Protein AF-A0AAT9IUJ0-F1 (afdb_monomer_lite)

pLDDT: mean 78.51, std 23.06, range [27.8, 97.38]

Foldseek 3Di:
DDDDDDDDDPDDDDDDDDDPPPDDDPDPDVVNVVVLLVVLVVLLVVLLCQQPDPPPPDDLVSVLVSLLVLQLCVQLVSCPPDDPVSVVSSCCSCCPGPLNVLLVVLVVVLVVQLVVCVVVVHDSLLSNLVSLVPDDPSSLSSNCRVPQQRQHNVRHGPDPDSVVVSVCSVDPDPPVPPPPVPVSDDPDD

Sequence (189 aa):
MKITAIPSVNALLPAQPIEPVANAPDKIVPEAWESMHARNRARFRRLTNVLSDDQGTYTFEERLAAMQALNGMAASGELRGIDARSARLYRELTANSELAQREAAISQDEVKAVVRAIEDHSSPHDAQAAFFDTLSEEDKAVHFSLNANAIDPHGHQPYVTLEQYRQKLKTPDAAEDTLAPGSLISSTI

Structure (mmCIF, N/CA/C/O backbone):
data_AF-A0AAT9IUJ0-F1
#
_entry.id   AF-A0AAT9IUJ0-F1
#
loop_
_atom_site.group_PDB
_atom_site.id
_atom_site.type_symbol
_atom_site.label_atom_id
_atom_site.label_alt_id
_atom_site.label_comp_id
_atom_site.label_asym_id
_atom_site.label_entity_id
_atom_site.label_seq_id
_atom_site.pdbx_PDB_ins_code
_atom_site.Cartn_x
_atom_site.Cartn_y
_atom_site.Cartn_z
_atom_site.occupancy
_atom_site.B_iso_or_equiv
_atom_site.auth_seq_id
_atom_site.auth_comp_id
_atom_site.auth_asym_id
_atom_site.auth_atom_id
_atom_site.pdbx_PDB_model_num
ATOM 1 N N . MET A 1 1 ? -58.906 -56.274 -25.833 1.00 43.03 1 MET A N 1
ATOM 2 C CA . MET A 1 1 ? -58.198 -55.104 -25.267 1.00 43.03 1 MET A CA 1
ATOM 3 C C . MET A 1 1 ? -56.934 -54.852 -26.071 1.00 43.03 1 MET A C 1
ATOM 5 O O . MET A 1 1 ? -56.077 -55.724 -26.083 1.00 43.03 1 MET A O 1
ATOM 9 N N . LYS A 1 2 ? -56.812 -53.696 -26.728 1.00 33.84 2 LYS A N 1
ATOM 10 C CA . LYS A 1 2 ? -55.517 -53.042 -26.970 1.00 33.84 2 LYS A CA 1
ATOM 11 C C . LYS A 1 2 ? -55.785 -51.594 -27.369 1.00 33.84 2 LYS A C 1
ATOM 13 O O . LYS A 1 2 ? -56.437 -51.329 -28.369 1.00 33.84 2 LYS A O 1
ATOM 18 N N . ILE A 1 3 ? -55.376 -50.706 -26.476 1.00 35.06 3 ILE A N 1
ATOM 19 C CA . ILE A 1 3 ? -55.545 -49.259 -26.533 1.00 35.06 3 ILE A CA 1
ATOM 20 C C . ILE A 1 3 ? -54.557 -48.740 -27.577 1.00 35.06 3 ILE A C 1
ATOM 22 O O . ILE A 1 3 ? -53.352 -48.936 -27.428 1.00 35.06 3 ILE A O 1
ATOM 26 N N . THR A 1 4 ? -55.056 -48.130 -28.647 1.00 34.72 4 THR A N 1
ATOM 27 C CA . THR A 1 4 ? -54.226 -47.440 -29.636 1.00 34.72 4 THR A CA 1
ATOM 28 C C . THR A 1 4 ? -53.932 -46.033 -29.123 1.00 34.72 4 THR A C 1
ATOM 30 O O . THR A 1 4 ? -54.845 -45.263 -28.833 1.00 34.72 4 THR A O 1
ATOM 33 N N . ALA A 1 5 ? -52.643 -45.745 -28.946 1.00 36.09 5 ALA A N 1
ATOM 34 C CA . ALA A 1 5 ? -52.124 -44.503 -28.392 1.00 36.09 5 ALA A CA 1
ATOM 35 C C . ALA A 1 5 ? -52.311 -43.309 -29.344 1.00 36.09 5 ALA A C 1
ATOM 37 O O . ALA A 1 5 ? -52.254 -43.446 -30.566 1.00 36.09 5 ALA A O 1
ATOM 38 N N . ILE A 1 6 ? -52.501 -42.135 -28.745 1.00 36.00 6 ILE A N 1
ATOM 39 C CA . ILE A 1 6 ? -52.581 -40.824 -29.396 1.00 36.00 6 ILE A CA 1
ATOM 40 C C . ILE A 1 6 ? -51.176 -40.439 -29.902 1.00 36.00 6 ILE A C 1
ATOM 42 O O . ILE A 1 6 ? -50.237 -40.483 -29.105 1.00 36.00 6 ILE A O 1
ATOM 46 N N . PRO A 1 7 ? -50.987 -40.052 -31.177 1.00 38.84 7 PRO A N 1
ATOM 47 C CA . PRO A 1 7 ? -49.693 -39.578 -31.653 1.00 38.84 7 PRO A CA 1
ATOM 48 C C . PRO A 1 7 ? -49.433 -38.120 -31.241 1.00 38.84 7 PRO A C 1
ATOM 50 O O . PRO A 1 7 ? -50.198 -37.213 -31.568 1.00 38.84 7 PRO A O 1
ATOM 53 N N . SER A 1 8 ? -48.311 -37.912 -30.548 1.00 38.31 8 SER A N 1
ATOM 54 C CA . SER A 1 8 ? -47.704 -36.608 -30.274 1.00 38.31 8 SER A CA 1
ATOM 55 C C . SER A 1 8 ? -47.251 -35.932 -31.571 1.00 38.31 8 SER A C 1
ATOM 57 O O . SER A 1 8 ? -46.501 -36.510 -32.358 1.00 38.31 8 SER A O 1
ATOM 59 N N . VAL A 1 9 ? -47.675 -34.685 -31.775 1.00 35.94 9 VAL A N 1
ATOM 60 C CA . VAL A 1 9 ? -47.270 -33.850 -32.910 1.00 35.94 9 VAL A CA 1
ATOM 61 C C . VAL A 1 9 ? -45.915 -33.218 -32.593 1.00 35.94 9 VAL A C 1
ATOM 63 O O . VAL A 1 9 ? -45.836 -32.188 -31.932 1.00 35.94 9 VAL A O 1
ATOM 66 N N . ASN A 1 10 ? -44.841 -33.856 -33.056 1.00 36.56 10 ASN A N 1
ATOM 67 C CA . ASN A 1 10 ? -43.511 -33.259 -33.128 1.00 36.56 10 ASN A CA 1
ATOM 68 C C . ASN A 1 10 ? -43.360 -32.660 -34.536 1.00 36.56 10 ASN A C 1
ATOM 70 O O . ASN A 1 10 ? -42.951 -33.346 -35.472 1.00 36.56 10 ASN A O 1
ATOM 74 N N . ALA A 1 11 ? -43.785 -31.408 -34.720 1.00 39.50 11 ALA A N 1
ATOM 75 C CA . ALA A 1 11 ? -43.592 -30.690 -35.976 1.00 39.50 11 ALA A CA 1
ATOM 76 C C . ALA A 1 11 ? -42.240 -29.962 -35.934 1.00 39.50 11 ALA A C 1
ATOM 78 O O . ALA A 1 11 ? -42.068 -28.981 -35.214 1.00 39.50 11 ALA A O 1
ATOM 79 N N . LEU A 1 12 ? -41.287 -30.499 -36.700 1.00 34.25 12 LEU A N 1
ATOM 80 C CA . LEU A 1 12 ? -39.982 -29.916 -37.001 1.00 34.25 12 LEU A CA 1
ATOM 81 C C . LEU A 1 12 ? -40.124 -28.469 -37.503 1.00 34.25 12 LEU A C 1
ATOM 83 O O . LEU A 1 12 ? -40.769 -28.228 -38.524 1.00 34.25 12 LEU A O 1
ATOM 87 N N . LEU A 1 13 ? -39.438 -27.531 -36.851 1.00 37.62 13 LEU A N 1
ATOM 88 C CA . LEU A 1 13 ? -39.060 -26.254 -37.460 1.00 37.62 13 LEU A CA 1
ATOM 89 C C . LEU A 1 13 ? -37.747 -26.457 -38.245 1.00 37.62 13 LEU A C 1
ATOM 91 O O . LEU A 1 13 ? -36.850 -27.138 -37.741 1.00 37.62 13 LEU A O 1
ATOM 95 N N . PRO A 1 14 ? -37.606 -25.909 -39.465 1.00 40.09 14 PRO A N 1
ATOM 96 C CA . PRO A 1 14 ? -36.376 -26.032 -40.242 1.00 40.09 14 PRO A CA 1
ATOM 97 C C . PRO A 1 14 ? -35.220 -25.278 -39.566 1.00 40.09 14 PRO A C 1
ATOM 99 O O . PRO A 1 14 ? -35.387 -24.147 -39.107 1.00 40.09 14 PRO A O 1
ATOM 102 N N . ALA A 1 15 ? -34.043 -25.909 -39.522 1.00 42.19 15 ALA A N 1
ATOM 103 C CA . ALA A 1 15 ? -32.811 -25.296 -39.040 1.00 42.19 15 ALA A CA 1
ATOM 104 C C . ALA A 1 15 ? -32.457 -24.077 -39.907 1.00 42.19 15 ALA A C 1
ATOM 106 O O . ALA A 1 15 ? -32.218 -24.207 -41.108 1.00 42.19 15 ALA A O 1
ATOM 107 N N . GLN A 1 16 ? -32.442 -22.894 -39.296 1.00 38.00 16 GLN A N 1
ATOM 108 C CA . GLN A 1 16 ? -31.949 -21.670 -39.925 1.00 38.00 16 GLN A CA 1
ATOM 109 C C . GLN A 1 16 ? -30.423 -21.790 -40.117 1.00 38.00 16 GLN A C 1
ATOM 111 O O . GLN A 1 16 ? -29.737 -22.199 -39.174 1.00 38.00 16 GLN A O 1
ATOM 116 N N . PRO A 1 17 ? -29.863 -21.460 -41.295 1.00 39.78 17 PRO A N 1
ATOM 117 C CA . PRO A 1 17 ? -28.418 -21.384 -41.480 1.00 39.78 17 PRO A CA 1
ATOM 118 C C . PRO A 1 17 ? -27.837 -20.295 -40.571 1.00 39.78 17 PRO A C 1
ATOM 120 O O . PRO A 1 17 ? -28.283 -19.151 -40.605 1.00 39.78 17 PRO A O 1
ATOM 123 N N . ILE A 1 18 ? -26.848 -20.647 -39.751 1.00 51.25 18 ILE A N 1
ATOM 124 C CA . ILE A 1 18 ? -26.104 -19.682 -38.938 1.00 51.25 18 ILE A CA 1
ATOM 125 C C . ILE A 1 18 ? -25.184 -18.921 -39.897 1.00 51.25 18 ILE A C 1
ATOM 127 O O . ILE A 1 18 ? -24.201 -19.480 -40.384 1.00 51.25 18 ILE A O 1
ATOM 131 N N . GLU A 1 19 ? -25.514 -17.671 -40.213 1.00 38.75 19 GLU A N 1
ATOM 132 C CA . GLU A 1 19 ? -24.601 -16.793 -40.945 1.00 38.75 19 GLU A CA 1
ATOM 133 C C . GLU A 1 19 ? -23.326 -16.567 -40.108 1.00 38.75 19 GLU A C 1
ATOM 135 O O . GLU A 1 19 ? -23.417 -16.315 -38.901 1.00 38.75 19 GLU A O 1
ATOM 140 N N . PRO A 1 20 ? -22.119 -16.661 -40.697 1.00 42.69 20 PRO A N 1
ATOM 141 C CA . PRO A 1 20 ? -20.899 -16.3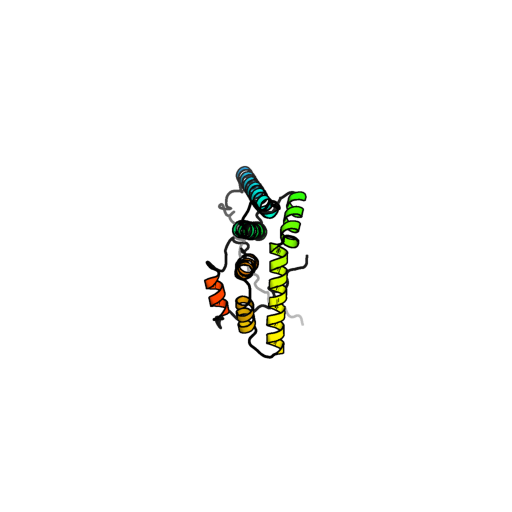20 -39.984 1.00 42.69 20 PRO A CA 1
ATOM 142 C C . PRO A 1 20 ? -20.913 -14.820 -39.667 1.00 42.69 20 PRO A C 1
ATOM 144 O O . PRO A 1 20 ? -20.977 -13.984 -40.566 1.00 42.69 20 PRO A O 1
ATOM 147 N N . VAL A 1 21 ? -20.846 -14.476 -38.380 1.00 43.75 21 VAL A N 1
ATOM 148 C CA . VAL A 1 21 ? -20.755 -13.088 -37.907 1.00 43.75 21 VAL A CA 1
ATOM 149 C C . VAL A 1 21 ? -19.456 -12.475 -38.443 1.00 43.75 21 VAL A C 1
ATOM 151 O O . VAL A 1 21 ? -18.373 -12.728 -37.922 1.00 43.75 21 VAL A O 1
ATOM 154 N N . ALA A 1 22 ? -19.559 -11.672 -39.502 1.00 43.25 22 ALA A N 1
ATOM 155 C CA . ALA A 1 22 ? -18.437 -11.089 -40.243 1.00 43.25 22 ALA A CA 1
ATOM 156 C C . ALA A 1 22 ? -17.719 -9.922 -39.528 1.00 43.25 22 ALA A C 1
ATOM 158 O O . ALA A 1 22 ? -17.037 -9.142 -40.177 1.00 43.25 22 ALA A O 1
ATOM 159 N N . ASN A 1 23 ? -17.851 -9.792 -38.205 1.00 45.28 23 ASN A N 1
ATOM 160 C CA . ASN A 1 23 ? -17.200 -8.746 -37.408 1.00 45.28 23 ASN A CA 1
ATOM 161 C C . ASN A 1 23 ? -16.717 -9.309 -36.061 1.00 45.28 23 ASN A C 1
ATOM 163 O O . ASN A 1 23 ? -17.081 -8.817 -34.994 1.00 45.28 23 ASN A O 1
ATOM 167 N N . ALA A 1 24 ? -15.899 -10.363 -36.095 1.00 46.34 24 ALA A N 1
ATOM 168 C CA . ALA A 1 24 ? -14.979 -10.590 -34.985 1.00 46.34 24 ALA A CA 1
ATOM 169 C C . ALA A 1 24 ? -13.914 -9.479 -35.059 1.00 46.34 24 ALA A C 1
ATOM 171 O O . ALA A 1 24 ? -13.355 -9.295 -36.142 1.00 46.34 24 ALA A O 1
ATOM 172 N N . PRO A 1 25 ? -13.652 -8.715 -33.981 1.00 45.88 25 PRO A N 1
ATOM 173 C CA . PRO A 1 25 ? -12.616 -7.691 -34.005 1.00 45.88 25 PRO A CA 1
ATOM 174 C C . PRO A 1 25 ? -11.301 -8.330 -34.447 1.00 45.88 25 PRO A C 1
ATOM 176 O O . PRO A 1 25 ? -10.964 -9.429 -33.994 1.00 45.88 25 PRO A O 1
ATOM 179 N N . ASP A 1 26 ? -10.622 -7.654 -35.376 1.00 47.09 26 ASP A N 1
ATOM 180 C CA . ASP A 1 26 ? -9.369 -8.088 -35.980 1.00 47.09 26 ASP A CA 1
ATOM 181 C C . ASP A 1 26 ? -8.460 -8.751 -34.946 1.00 47.09 26 ASP A C 1
ATOM 183 O O . ASP A 1 26 ? -8.234 -8.219 -33.853 1.00 47.09 26 ASP A O 1
ATOM 187 N N . LYS A 1 27 ? -7.946 -9.936 -35.303 1.00 53.97 27 LYS A N 1
ATOM 188 C CA . LYS A 1 27 ? -6.874 -10.620 -34.575 1.00 53.97 27 LYS A CA 1
ATOM 189 C C . LYS A 1 27 ? -5.883 -9.572 -34.083 1.00 53.97 27 LYS A C 1
ATOM 191 O O . LYS A 1 27 ? -5.314 -8.851 -34.899 1.00 53.97 27 LYS A O 1
ATOM 196 N N . ILE A 1 28 ? -5.654 -9.529 -32.771 1.00 54.09 28 ILE A N 1
ATOM 197 C CA . ILE A 1 28 ? -4.576 -8.732 -32.189 1.00 54.09 28 ILE A CA 1
ATOM 198 C C . ILE A 1 28 ? -3.308 -9.053 -32.984 1.00 54.09 28 ILE A C 1
ATOM 200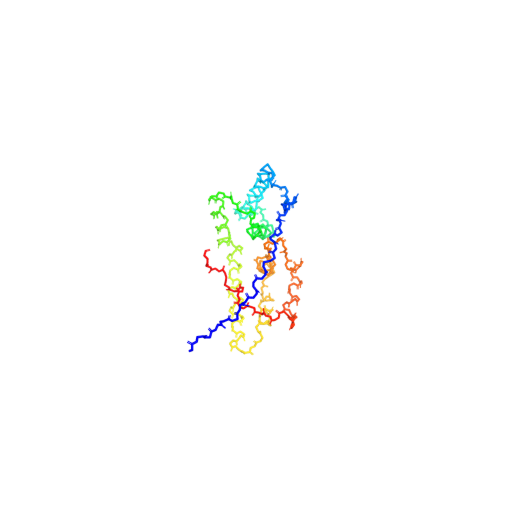 O O . ILE A 1 28 ? -2.835 -10.192 -32.979 1.00 54.09 28 ILE A O 1
ATOM 204 N N . VAL A 1 29 ? -2.813 -8.065 -33.728 1.00 54.94 29 VAL A N 1
ATOM 205 C CA . VAL A 1 29 ? -1.641 -8.225 -34.587 1.00 54.94 29 VAL A CA 1
ATOM 206 C C . VAL A 1 29 ? -0.462 -8.576 -33.670 1.00 54.94 29 VAL A C 1
ATOM 208 O O . VAL A 1 29 ? -0.231 -7.837 -32.708 1.00 54.94 29 VAL A O 1
ATOM 211 N N . PRO A 1 30 ? 0.279 -9.678 -33.910 1.00 62.88 30 PRO A N 1
ATOM 212 C CA . PRO A 1 30 ? 1.384 -10.110 -33.047 1.00 62.88 30 PRO A CA 1
ATOM 213 C C . PRO A 1 30 ? 2.381 -8.989 -32.710 1.00 62.88 30 PRO A C 1
ATOM 215 O O . PRO A 1 30 ? 2.848 -8.890 -31.581 1.00 62.88 30 PRO A O 1
ATOM 218 N N . GLU A 1 31 ? 2.612 -8.072 -33.648 1.00 61.91 31 GLU A N 1
ATOM 219 C CA . GLU A 1 31 ? 3.480 -6.899 -33.488 1.00 61.91 31 GLU A CA 1
ATOM 220 C C . GLU A 1 31 ? 2.962 -5.901 -32.430 1.00 61.91 31 GLU A C 1
ATOM 222 O O . GLU A 1 31 ? 3.729 -5.377 -31.617 1.00 61.91 31 GLU A O 1
ATOM 227 N N . ALA A 1 32 ? 1.646 -5.664 -32.377 1.00 64.31 32 ALA A N 1
ATOM 228 C CA . ALA A 1 32 ? 1.028 -4.808 -31.361 1.00 64.31 32 ALA A CA 1
ATOM 229 C C . ALA A 1 32 ? 1.098 -5.453 -29.965 1.00 64.31 32 ALA A C 1
ATOM 231 O O . ALA A 1 32 ? 1.325 -4.768 -28.961 1.00 64.31 32 ALA A O 1
ATOM 232 N N . TRP A 1 33 ? 0.959 -6.780 -29.910 1.00 61.72 33 TRP A N 1
ATOM 233 C CA . TRP A 1 33 ? 1.064 -7.574 -28.687 1.00 61.72 33 TRP A CA 1
ATOM 234 C C . TRP A 1 33 ? 2.494 -7.586 -28.126 1.00 61.72 33 TRP A C 1
ATOM 236 O O . TRP A 1 33 ? 2.706 -7.338 -26.937 1.00 61.72 33 TRP A O 1
ATOM 246 N N . GLU A 1 34 ? 3.497 -7.779 -28.984 1.00 70.50 34 GLU A N 1
ATOM 247 C CA . GLU A 1 34 ? 4.912 -7.716 -28.606 1.00 70.50 34 GLU A CA 1
ATOM 248 C C . GLU A 1 34 ? 5.312 -6.329 -28.086 1.00 70.50 34 GLU A C 1
ATOM 250 O O . GLU A 1 34 ? 5.998 -6.222 -27.063 1.00 70.50 34 GLU A O 1
ATOM 255 N N . SER A 1 35 ? 4.818 -5.263 -28.725 1.00 80.38 35 SER A N 1
ATOM 256 C CA . SER A 1 35 ? 5.020 -3.878 -28.284 1.00 80.38 35 SER A CA 1
ATOM 257 C C . SER A 1 35 ? 4.389 -3.599 -26.912 1.00 80.38 35 SER A C 1
ATOM 259 O O . SER A 1 35 ? 4.994 -2.946 -26.055 1.00 80.38 35 SER A O 1
ATOM 261 N N . MET A 1 36 ? 3.193 -4.132 -26.642 1.00 83.81 36 MET A N 1
ATOM 262 C CA . MET A 1 36 ? 2.553 -4.020 -25.328 1.00 83.81 36 MET A CA 1
ATOM 263 C C . MET A 1 36 ? 3.344 -4.757 -24.241 1.00 83.81 36 MET A C 1
ATOM 265 O O . MET A 1 36 ? 3.664 -4.163 -23.213 1.00 83.81 36 MET A O 1
ATOM 269 N N . HIS A 1 37 ? 3.761 -6.000 -24.485 1.00 85.38 37 HIS A N 1
ATOM 270 C CA . HIS A 1 37 ? 4.589 -6.736 -23.528 1.00 85.38 37 HIS A CA 1
ATOM 271 C C . HIS A 1 37 ? 5.944 -6.069 -23.274 1.00 85.38 37 HIS A C 1
ATOM 273 O O . HIS A 1 37 ? 6.418 -6.053 -22.137 1.00 85.38 37 HIS A O 1
ATOM 279 N N . ALA A 1 38 ? 6.577 -5.497 -24.301 1.00 87.31 38 ALA A N 1
ATOM 280 C CA . ALA A 1 38 ? 7.811 -4.739 -24.131 1.00 87.31 38 ALA A CA 1
ATOM 281 C C . ALA A 1 38 ? 7.605 -3.517 -23.220 1.00 87.31 38 ALA A C 1
ATOM 283 O O . ALA A 1 38 ? 8.408 -3.294 -22.309 1.00 87.31 38 ALA A O 1
ATOM 284 N N . ARG A 1 39 ? 6.502 -2.777 -23.405 1.00 90.06 39 ARG A N 1
ATOM 285 C CA . ARG A 1 39 ? 6.121 -1.653 -22.535 1.00 90.06 39 ARG A CA 1
ATOM 286 C C . ARG A 1 39 ? 5.851 -2.103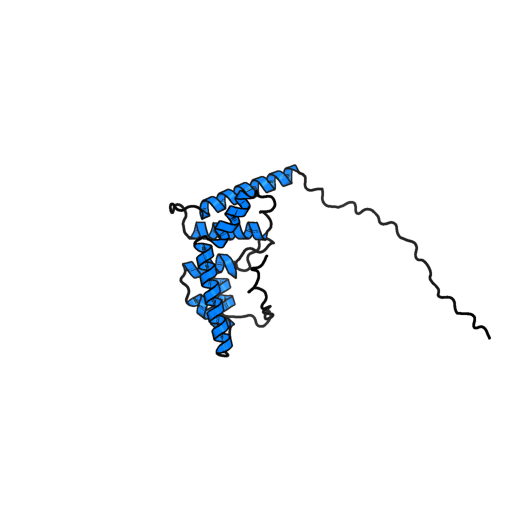 -21.101 1.00 90.06 39 ARG A C 1
ATOM 288 O O . ARG A 1 39 ? 6.395 -1.491 -20.182 1.00 90.06 39 ARG A O 1
ATOM 295 N N . ASN A 1 40 ? 5.115 -3.196 -20.905 1.00 92.62 40 ASN A N 1
ATOM 296 C CA . ASN A 1 40 ? 4.828 -3.738 -19.574 1.00 92.62 40 ASN A CA 1
ATOM 297 C C . ASN A 1 40 ? 6.114 -4.179 -18.867 1.00 92.62 40 ASN A C 1
ATOM 299 O O . ASN A 1 40 ? 6.336 -3.814 -17.718 1.00 92.62 40 ASN A O 1
ATOM 303 N N . ARG A 1 41 ? 7.033 -4.867 -19.560 1.00 91.62 41 ARG A N 1
ATOM 304 C CA . ARG A 1 41 ? 8.344 -5.230 -18.988 1.00 91.62 41 ARG A CA 1
ATOM 305 C C . ARG A 1 41 ? 9.176 -4.005 -18.611 1.00 91.62 41 ARG A C 1
ATOM 307 O O . ARG A 1 41 ? 9.819 -4.005 -17.564 1.00 91.62 41 ARG A O 1
ATOM 314 N N . ALA A 1 42 ? 9.183 -2.964 -19.443 1.00 92.25 42 ALA A N 1
ATOM 315 C CA . ALA A 1 42 ? 9.899 -1.726 -19.143 1.00 92.25 42 ALA A CA 1
ATOM 316 C C . ALA A 1 42 ? 9.288 -0.990 -17.940 1.00 92.25 42 ALA A C 1
ATOM 318 O O . ALA A 1 42 ? 10.019 -0.495 -17.083 1.00 92.25 42 ALA A O 1
ATOM 319 N N . ARG A 1 43 ? 7.953 -0.944 -17.854 1.00 94.69 43 ARG A N 1
ATOM 320 C CA . ARG A 1 43 ? 7.226 -0.387 -16.708 1.00 94.69 43 ARG A CA 1
ATOM 321 C C . ARG A 1 43 ? 7.529 -1.173 -15.432 1.00 94.69 43 ARG A C 1
ATOM 323 O O . ARG A 1 43 ? 7.967 -0.556 -14.471 1.00 94.69 43 ARG A O 1
ATOM 330 N N . PHE A 1 44 ? 7.426 -2.502 -15.470 1.00 96.31 44 PHE A N 1
ATOM 331 C CA . PHE A 1 44 ? 7.778 -3.387 -14.358 1.00 96.31 44 PHE A CA 1
ATOM 332 C C . PHE A 1 44 ? 9.185 -3.094 -13.832 1.00 96.31 44 PHE A C 1
ATOM 334 O O . PHE A 1 44 ? 9.336 -2.776 -12.661 1.00 96.31 44 PHE A O 1
ATOM 341 N N . ARG A 1 45 ? 10.202 -3.103 -14.707 1.00 94.69 45 ARG A N 1
ATOM 342 C CA . ARG A 1 45 ? 11.596 -2.839 -14.310 1.00 94.69 45 ARG A CA 1
ATOM 343 C C . ARG A 1 45 ? 11.773 -1.482 -13.636 1.00 94.69 45 ARG A C 1
ATOM 345 O O . ARG A 1 45 ? 12.501 -1.386 -12.658 1.00 94.69 45 ARG A O 1
ATOM 352 N N . ARG A 1 46 ? 11.118 -0.434 -14.150 1.00 94.75 46 ARG A N 1
ATOM 353 C CA . ARG A 1 46 ? 11.170 0.896 -13.527 1.00 94.75 46 ARG A CA 1
ATOM 354 C C . ARG A 1 46 ? 10.587 0.872 -12.119 1.00 94.75 46 ARG A C 1
ATOM 356 O O . ARG A 1 46 ? 11.248 1.336 -11.203 1.00 94.75 46 ARG A O 1
ATOM 363 N N . LEU A 1 47 ? 9.401 0.291 -11.949 1.00 96.38 47 LEU A N 1
ATOM 364 C CA . LEU A 1 47 ? 8.738 0.214 -10.646 1.00 96.38 47 LEU A CA 1
ATOM 365 C C . LEU A 1 47 ? 9.546 -0.626 -9.653 1.00 96.38 47 LEU A C 1
ATOM 367 O O . LEU A 1 47 ? 9.766 -0.197 -8.527 1.00 96.38 47 LEU A O 1
ATOM 371 N N . THR A 1 48 ? 10.064 -1.783 -10.072 1.00 95.44 48 THR A N 1
ATOM 372 C CA . THR A 1 48 ? 10.886 -2.615 -9.187 1.00 95.44 48 THR A CA 1
ATOM 373 C C . THR A 1 48 ? 12.205 -1.948 -8.820 1.00 95.44 48 THR A C 1
ATOM 375 O O . THR A 1 48 ? 12.662 -2.127 -7.704 1.00 95.44 48 THR A O 1
ATOM 378 N N . ASN A 1 49 ? 12.803 -1.142 -9.706 1.00 93.31 49 ASN A N 1
ATOM 379 C CA . ASN A 1 49 ? 14.008 -0.381 -9.364 1.00 93.31 49 ASN A CA 1
ATOM 380 C C . ASN A 1 49 ? 13.737 0.685 -8.294 1.00 93.31 49 ASN A C 1
ATOM 382 O O . ASN A 1 49 ? 14.596 0.905 -7.452 1.00 93.31 49 ASN A O 1
ATOM 386 N N . VAL A 1 50 ? 12.562 1.324 -8.317 1.00 94.31 50 VAL A N 1
ATOM 387 C CA . VAL A 1 50 ? 12.145 2.261 -7.259 1.00 94.31 50 VAL A CA 1
ATOM 388 C C . VAL A 1 50 ? 11.965 1.526 -5.929 1.00 94.31 50 VAL A C 1
ATOM 390 O O . VAL A 1 50 ? 12.390 2.006 -4.886 1.00 94.31 50 VAL A O 1
ATOM 393 N N . LEU A 1 51 ? 11.356 0.339 -5.962 1.00 92.81 51 LEU A N 1
ATOM 394 C CA . LEU A 1 51 ? 11.032 -0.434 -4.760 1.00 92.81 51 LEU A CA 1
ATOM 395 C C . LEU A 1 51 ? 12.219 -1.192 -4.158 1.00 92.81 51 LEU A C 1
ATOM 397 O O . LEU A 1 51 ? 12.215 -1.478 -2.964 1.00 92.81 51 LEU A O 1
ATOM 401 N N . SER A 1 52 ? 13.209 -1.546 -4.974 1.00 89.12 52 SER A N 1
ATOM 402 C CA . SER A 1 52 ? 14.445 -2.205 -4.540 1.00 89.12 52 SER A CA 1
ATOM 403 C C . SER A 1 52 ? 15.556 -1.222 -4.168 1.00 89.12 52 SER A C 1
ATOM 405 O O . SER A 1 52 ? 16.648 -1.669 -3.831 1.00 89.12 52 SER A O 1
ATOM 407 N N . ASP A 1 53 ? 15.313 0.087 -4.262 1.00 83.50 53 ASP A N 1
ATOM 408 C CA . ASP A 1 53 ? 16.297 1.097 -3.890 1.00 83.50 53 ASP A CA 1
ATOM 409 C C . ASP A 1 53 ? 16.473 1.155 -2.368 1.00 83.50 53 ASP A C 1
ATOM 411 O O . ASP A 1 53 ? 15.610 1.625 -1.625 1.00 83.50 53 ASP A O 1
ATOM 415 N N . ASP A 1 54 ? 17.622 0.670 -1.915 1.00 73.25 54 ASP A N 1
ATOM 416 C CA . ASP A 1 54 ? 18.067 0.686 -0.525 1.00 73.25 54 ASP A CA 1
ATOM 417 C C . ASP A 1 54 ? 18.947 1.906 -0.200 1.00 73.25 54 ASP A C 1
ATOM 419 O O . ASP A 1 54 ? 19.283 2.135 0.961 1.00 73.25 54 ASP A O 1
ATOM 423 N N . GLN A 1 55 ? 19.295 2.716 -1.208 1.00 75.62 55 GLN A N 1
ATOM 424 C CA . GLN A 1 55 ? 20.177 3.880 -1.070 1.00 75.62 55 GLN A CA 1
ATOM 425 C C . GLN A 1 55 ? 19.430 5.168 -0.686 1.00 75.62 55 GLN A C 1
ATOM 427 O O . GLN A 1 55 ? 20.060 6.208 -0.499 1.00 75.62 55 GLN A O 1
ATOM 432 N N . GLY A 1 56 ? 18.098 5.116 -0.559 1.00 79.62 56 GLY A N 1
ATOM 433 C CA . GLY A 1 56 ? 17.269 6.269 -0.190 1.00 79.62 56 GLY A CA 1
ATOM 434 C C . GLY A 1 56 ? 17.164 7.331 -1.288 1.00 79.62 56 GLY A C 1
ATOM 435 O O . GLY A 1 56 ? 16.947 8.503 -0.989 1.00 79.62 56 GLY A O 1
ATOM 436 N N . THR A 1 57 ? 17.335 6.933 -2.550 1.00 90.19 57 THR A N 1
ATOM 437 C CA . THR A 1 57 ? 17.197 7.796 -3.730 1.00 90.19 57 THR A CA 1
ATOM 438 C C . THR A 1 57 ? 15.751 8.244 -3.919 1.00 90.19 57 THR A C 1
ATOM 440 O O . THR A 1 57 ? 15.515 9.387 -4.307 1.00 90.19 57 THR A O 1
ATOM 443 N N . TYR A 1 58 ? 14.791 7.356 -3.648 1.00 92.38 58 TYR A N 1
ATOM 444 C CA . TYR A 1 58 ? 13.365 7.640 -3.799 1.00 92.38 58 TYR A CA 1
ATOM 445 C C . TYR A 1 58 ? 12.695 7.958 -2.464 1.00 92.38 58 TYR A C 1
ATOM 447 O O . TYR A 1 58 ? 12.918 7.307 -1.439 1.00 92.38 58 TYR A O 1
ATOM 455 N N . THR A 1 59 ? 11.808 8.945 -2.499 1.00 93.75 59 THR A N 1
ATOM 456 C CA . THR A 1 59 ? 10.975 9.342 -1.363 1.00 93.75 59 THR A CA 1
ATOM 457 C C . THR A 1 59 ? 9.982 8.243 -0.977 1.00 93.75 59 THR A C 1
ATOM 459 O O . THR A 1 59 ? 9.717 7.299 -1.726 1.00 93.75 59 THR A O 1
ATOM 462 N N . PHE A 1 60 ? 9.405 8.350 0.223 1.00 93.00 60 PHE A N 1
ATOM 463 C CA . PHE A 1 60 ? 8.313 7.471 0.648 1.00 93.00 60 PHE A CA 1
ATOM 464 C C . PHE A 1 60 ? 7.138 7.496 -0.343 1.00 93.00 60 PHE A C 1
ATOM 466 O O . PHE A 1 60 ? 6.677 6.434 -0.752 1.00 93.00 60 PHE A O 1
ATOM 473 N N . GLU A 1 61 ? 6.714 8.683 -0.788 1.00 93.62 61 GLU A N 1
ATOM 474 C CA . GLU A 1 61 ? 5.601 8.844 -1.733 1.00 93.62 61 GLU A CA 1
ATOM 475 C C . GLU A 1 61 ? 5.880 8.165 -3.080 1.00 93.62 61 GLU A C 1
ATOM 477 O O . GLU A 1 61 ? 5.022 7.459 -3.609 1.00 93.62 61 GLU A O 1
ATOM 482 N N . GLU A 1 62 ? 7.096 8.306 -3.617 1.00 95.31 62 GLU A N 1
ATOM 483 C CA . GLU A 1 62 ? 7.490 7.646 -4.868 1.00 95.31 62 GLU A CA 1
ATOM 484 C C . GLU A 1 62 ? 7.503 6.122 -4.733 1.00 95.31 62 GLU A C 1
ATOM 486 O O . GLU A 1 62 ? 7.025 5.417 -5.626 1.00 95.31 62 GLU A O 1
ATOM 491 N N . ARG A 1 63 ? 8.010 5.599 -3.609 1.00 95.44 63 ARG A N 1
ATOM 492 C CA . ARG A 1 63 ? 8.002 4.156 -3.328 1.00 95.44 63 ARG A CA 1
ATOM 493 C C . ARG A 1 63 ? 6.579 3.630 -3.154 1.00 95.44 63 ARG A C 1
ATOM 495 O O . ARG A 1 63 ? 6.247 2.586 -3.713 1.00 95.44 63 ARG A O 1
ATOM 502 N N . LEU A 1 64 ? 5.717 4.363 -2.454 1.00 95.56 64 LEU A N 1
ATOM 503 C CA . LEU A 1 64 ? 4.316 3.999 -2.265 1.00 95.56 64 LEU A CA 1
ATOM 504 C C . LEU A 1 64 ? 3.550 3.976 -3.594 1.00 95.56 64 LEU A C 1
ATOM 506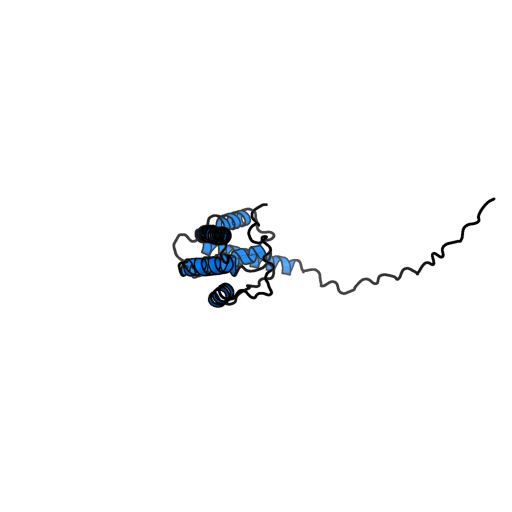 O O . LEU A 1 64 ? 2.894 2.981 -3.912 1.00 95.56 64 LEU A O 1
ATOM 510 N N . ALA A 1 65 ? 3.703 5.018 -4.413 1.00 95.19 65 ALA A N 1
ATOM 511 C CA . ALA A 1 65 ? 3.118 5.080 -5.749 1.00 95.19 65 ALA A CA 1
ATOM 512 C C . ALA A 1 65 ? 3.643 3.954 -6.653 1.00 95.19 65 ALA A C 1
ATOM 514 O O . ALA A 1 65 ? 2.880 3.358 -7.419 1.00 95.19 65 ALA A O 1
ATOM 515 N N . ALA A 1 66 ? 4.932 3.613 -6.545 1.00 96.50 66 ALA A N 1
ATOM 516 C CA . ALA A 1 66 ? 5.508 2.509 -7.299 1.00 96.50 66 ALA A CA 1
ATOM 517 C C . ALA A 1 66 ? 4.919 1.152 -6.888 1.00 96.50 66 ALA A C 1
ATOM 519 O O . ALA A 1 66 ? 4.626 0.335 -7.764 1.00 96.50 66 ALA A O 1
ATOM 520 N N . MET A 1 67 ? 4.697 0.925 -5.588 1.00 96.56 67 MET A N 1
ATOM 521 C CA . MET A 1 67 ? 4.067 -0.297 -5.081 1.00 96.56 67 MET A CA 1
ATOM 522 C C . MET A 1 67 ? 2.612 -0.400 -5.541 1.00 96.56 67 MET A C 1
ATOM 524 O O . MET A 1 67 ? 2.207 -1.433 -6.073 1.00 96.56 67 MET A O 1
ATOM 528 N N . GLN A 1 68 ? 1.840 0.681 -5.413 1.00 95.69 68 GLN A N 1
ATOM 529 C CA . GLN A 1 68 ? 0.450 0.716 -5.865 1.00 95.69 68 GLN A CA 1
ATOM 530 C C . GLN A 1 68 ? 0.346 0.447 -7.373 1.00 95.69 68 GLN A C 1
ATOM 532 O O . GLN A 1 68 ? -0.454 -0.383 -7.807 1.00 95.69 68 GLN A O 1
ATOM 537 N N . ALA A 1 69 ? 1.203 1.080 -8.181 1.00 95.81 69 ALA A N 1
ATOM 538 C CA . ALA A 1 69 ? 1.251 0.842 -9.619 1.00 95.81 69 ALA A CA 1
ATOM 539 C C . ALA A 1 69 ? 1.664 -0.599 -9.959 1.00 95.81 69 ALA A C 1
ATOM 541 O O . ALA A 1 69 ? 1.116 -1.180 -10.896 1.00 95.81 69 ALA A O 1
ATOM 542 N N . LEU A 1 70 ? 2.607 -1.186 -9.213 1.00 96.31 70 LEU A N 1
ATOM 543 C CA . LEU A 1 70 ? 3.044 -2.570 -9.403 1.00 96.31 70 LEU A CA 1
ATOM 544 C C . LEU A 1 70 ? 1.916 -3.564 -9.085 1.00 96.31 70 LEU A C 1
ATOM 546 O O . LEU A 1 70 ? 1.697 -4.503 -9.853 1.00 96.31 70 LEU A O 1
ATOM 550 N N . ASN A 1 71 ? 1.169 -3.331 -8.005 1.00 94.81 71 ASN A N 1
ATOM 551 C CA . ASN A 1 71 ? -0.012 -4.121 -7.656 1.00 94.81 71 ASN A CA 1
ATOM 552 C C . ASN A 1 71 ? -1.120 -3.968 -8.704 1.00 94.81 71 ASN A C 1
ATOM 554 O O . ASN A 1 71 ? -1.703 -4.968 -9.117 1.00 94.81 71 ASN A O 1
ATOM 558 N N . GLY A 1 72 ? -1.336 -2.757 -9.226 1.00 94.62 72 GLY A N 1
ATOM 559 C CA . GLY A 1 72 ? -2.270 -2.522 -10.328 1.00 94.62 72 GLY A CA 1
ATOM 560 C C . GLY A 1 72 ? -1.899 -3.278 -11.603 1.00 94.62 72 GLY A C 1
ATOM 561 O O . GLY A 1 72 ? -2.765 -3.882 -12.225 1.00 94.62 72 GLY A O 1
ATOM 562 N N . MET A 1 73 ? -0.609 -3.338 -11.959 1.00 94.75 73 MET A N 1
ATOM 563 C CA . MET A 1 73 ? -0.147 -4.166 -13.085 1.00 94.75 73 MET A CA 1
ATOM 564 C C . MET A 1 73 ? -0.442 -5.657 -12.876 1.00 94.75 73 MET A C 1
ATOM 566 O O . MET A 1 73 ? -0.699 -6.388 -13.836 1.00 94.75 73 MET A O 1
ATOM 570 N N . ALA A 1 74 ? -0.356 -6.139 -11.635 1.00 93.25 74 ALA A N 1
ATOM 571 C CA . ALA A 1 74 ? -0.691 -7.519 -11.314 1.00 93.25 74 ALA A CA 1
ATOM 572 C C . ALA A 1 74 ? -2.202 -7.761 -11.434 1.00 93.25 74 ALA A C 1
ATOM 574 O O . ALA A 1 74 ? -2.607 -8.711 -12.108 1.00 93.25 74 ALA A O 1
ATOM 575 N N . ALA A 1 75 ? -3.016 -6.871 -10.860 1.00 91.69 75 ALA A N 1
ATOM 576 C CA . ALA A 1 75 ? -4.475 -6.937 -10.899 1.00 91.69 75 ALA A CA 1
ATOM 577 C C . ALA A 1 75 ? -5.020 -6.906 -12.337 1.00 91.69 75 ALA A C 1
ATOM 579 O O . ALA A 1 75 ? -5.872 -7.721 -12.690 1.00 91.69 75 ALA A O 1
ATOM 580 N N . SER A 1 76 ? -4.476 -6.041 -13.200 1.00 90.88 76 SER A N 1
ATOM 581 C CA . SER A 1 76 ? -4.884 -5.917 -14.608 1.00 90.88 76 SER A CA 1
ATOM 582 C C . SER A 1 76 ? -4.331 -7.021 -15.523 1.00 90.88 76 SER A C 1
ATOM 584 O O . SER A 1 76 ? -4.630 -7.071 -16.719 1.00 90.88 76 SER A O 1
ATOM 586 N N . GLY A 1 77 ? -3.512 -7.937 -14.995 1.00 90.75 77 GLY A N 1
ATOM 587 C CA . GLY A 1 77 ? -2.892 -9.011 -15.772 1.00 90.75 77 GLY A CA 1
ATOM 588 C C . GLY A 1 77 ? -1.761 -8.551 -16.702 1.00 90.75 77 GLY A C 1
ATOM 589 O O . GLY A 1 77 ? -1.301 -9.338 -17.533 1.00 90.75 77 GLY A O 1
ATOM 590 N N . GLU A 1 78 ? -1.262 -7.321 -16.554 1.00 92.19 78 GLU A N 1
ATOM 591 C CA . GLU A 1 78 ? -0.134 -6.781 -17.328 1.00 92.19 78 GLU A CA 1
ATOM 592 C C . GLU A 1 78 ? 1.180 -7.539 -17.087 1.00 92.19 78 GLU A C 1
ATOM 594 O O . GLU A 1 78 ? 2.083 -7.491 -17.929 1.00 92.19 78 GLU A O 1
ATOM 599 N N . LEU A 1 79 ? 1.276 -8.266 -15.968 1.00 91.25 79 LEU A N 1
ATOM 600 C CA . LEU A 1 79 ? 2.405 -9.133 -15.623 1.00 91.25 79 LEU A CA 1
ATOM 601 C C . LEU A 1 79 ? 2.355 -10.521 -16.285 1.00 91.25 79 LEU A C 1
ATOM 603 O O . LEU A 1 79 ? 3.266 -11.327 -16.085 1.00 91.25 79 LEU A O 1
ATOM 607 N N . ARG A 1 80 ? 1.335 -10.843 -17.092 1.00 87.38 80 ARG A N 1
ATOM 608 C CA . ARG A 1 80 ? 1.306 -12.126 -17.814 1.00 87.38 80 ARG A CA 1
ATOM 609 C C . ARG A 1 80 ? 2.487 -12.233 -18.782 1.00 87.38 80 ARG A C 1
ATOM 611 O O . ARG A 1 80 ? 2.745 -11.335 -19.582 1.00 87.38 80 ARG A O 1
ATOM 618 N N . GLY A 1 81 ? 3.186 -13.367 -18.730 1.00 84.75 81 GLY A N 1
ATOM 619 C CA . GLY A 1 81 ? 4.319 -13.658 -19.613 1.00 84.75 81 GLY A CA 1
ATOM 620 C C . GLY A 1 81 ? 5.649 -13.018 -19.199 1.00 84.75 81 GLY A C 1
ATOM 621 O O . GLY A 1 81 ? 6.585 -13.025 -19.999 1.00 84.75 81 GLY A O 1
ATOM 622 N N . ILE A 1 82 ? 5.767 -12.471 -17.980 1.00 88.56 82 ILE A N 1
ATOM 623 C CA . ILE A 1 82 ? 7.084 -12.142 -17.411 1.00 88.56 82 ILE A CA 1
ATOM 624 C C . ILE A 1 82 ? 7.883 -13.418 -17.125 1.00 88.56 82 ILE A C 1
ATOM 626 O O . ILE A 1 82 ? 7.318 -14.485 -16.875 1.00 88.56 82 ILE A O 1
ATOM 630 N N . ASP A 1 83 ? 9.209 -13.314 -17.149 1.00 91.12 83 ASP A N 1
ATOM 631 C CA . ASP A 1 83 ? 10.077 -14.443 -16.835 1.00 91.12 83 ASP A CA 1
ATOM 632 C C . ASP A 1 83 ? 10.042 -14.803 -15.338 1.00 91.12 83 ASP A C 1
ATOM 634 O O . ASP A 1 83 ? 9.621 -14.022 -14.478 1.00 91.12 83 ASP A O 1
ATOM 638 N N . ALA A 1 84 ? 10.515 -16.008 -15.010 1.00 93.31 84 ALA A N 1
ATOM 639 C CA . ALA A 1 84 ? 10.468 -16.540 -13.650 1.00 93.31 84 ALA A CA 1
ATOM 640 C C . ALA A 1 84 ? 11.233 -15.681 -12.627 1.00 93.31 84 ALA A C 1
ATOM 642 O O . ALA A 1 84 ? 10.850 -15.646 -11.454 1.00 93.31 84 ALA A O 1
ATOM 643 N N . ARG A 1 85 ? 12.295 -14.976 -13.047 1.00 94.06 85 ARG A N 1
ATOM 644 C CA . ARG A 1 85 ? 13.057 -14.089 -12.161 1.00 94.06 85 ARG A CA 1
ATOM 645 C C . ARG A 1 85 ? 12.236 -12.848 -11.836 1.00 94.06 85 ARG A C 1
ATOM 647 O O . ARG A 1 85 ? 12.118 -12.515 -10.662 1.00 94.06 85 ARG A O 1
ATOM 654 N N . SER A 1 86 ? 11.622 -12.217 -12.835 1.00 93.25 86 SER A N 1
ATOM 655 C CA . SER A 1 86 ? 10.694 -11.102 -12.616 1.00 93.25 86 SER A CA 1
ATOM 656 C C . SER A 1 86 ? 9.492 -11.504 -11.759 1.00 93.25 86 SER A C 1
ATOM 658 O O . SER A 1 86 ? 9.134 -10.773 -10.841 1.00 93.25 86 SER A O 1
ATOM 660 N N . ALA A 1 87 ? 8.914 -12.688 -11.978 1.00 93.19 87 ALA A N 1
ATOM 661 C CA . ALA A 1 87 ? 7.817 -13.182 -11.145 1.00 93.19 87 ALA A CA 1
ATOM 662 C C . ALA A 1 87 ? 8.241 -13.404 -9.682 1.00 93.19 87 ALA A C 1
ATOM 664 O O . ALA A 1 87 ? 7.470 -13.134 -8.763 1.00 93.19 87 ALA A O 1
ATOM 665 N N . ARG A 1 88 ? 9.471 -13.883 -9.448 1.00 94.88 88 ARG A N 1
ATOM 666 C CA . ARG A 1 88 ? 10.030 -14.008 -8.095 1.00 94.88 88 ARG A CA 1
ATOM 667 C C . ARG A 1 88 ? 10.254 -12.642 -7.451 1.00 94.88 88 ARG A C 1
ATOM 669 O O . ARG A 1 88 ? 9.861 -12.476 -6.305 1.00 94.88 88 ARG A O 1
ATOM 676 N N . LEU A 1 89 ? 10.834 -11.695 -8.187 1.00 95.12 89 LEU A N 1
ATOM 677 C CA . LEU A 1 89 ? 11.076 -10.337 -7.698 1.00 95.12 89 LEU A CA 1
ATOM 678 C C . LEU A 1 89 ? 9.771 -9.635 -7.316 1.00 95.12 89 LEU A C 1
ATOM 680 O O . LEU A 1 89 ? 9.700 -9.028 -6.258 1.00 95.12 89 LEU A O 1
ATOM 684 N N . TYR A 1 90 ? 8.727 -9.766 -8.140 1.00 94.88 90 TYR A N 1
ATOM 685 C CA . TYR A 1 90 ? 7.395 -9.264 -7.807 1.00 94.88 90 TYR A CA 1
ATOM 686 C C . TYR A 1 90 ? 6.924 -9.801 -6.452 1.00 94.88 90 TYR A C 1
ATOM 688 O O . TYR A 1 90 ? 6.655 -9.013 -5.553 1.00 94.88 90 TYR A O 1
ATOM 696 N N . ARG A 1 91 ? 6.911 -11.133 -6.283 1.00 93.94 91 ARG A N 1
ATOM 697 C CA . ARG A 1 91 ? 6.484 -11.767 -5.026 1.00 93.94 91 ARG A CA 1
ATOM 698 C C . ARG A 1 91 ? 7.317 -11.320 -3.829 1.00 93.94 91 ARG A C 1
ATOM 700 O O . ARG A 1 91 ? 6.778 -11.144 -2.748 1.00 93.94 91 ARG A O 1
ATOM 707 N N . GLU A 1 92 ? 8.624 -11.166 -4.010 1.00 94.44 92 GLU A N 1
ATOM 708 C CA . GLU A 1 92 ? 9.525 -10.707 -2.955 1.00 94.44 92 GLU A CA 1
ATOM 709 C C . GLU A 1 92 ? 9.210 -9.271 -2.535 1.00 94.44 92 GLU A C 1
ATOM 711 O O . GLU A 1 92 ? 9.089 -9.002 -1.344 1.00 94.44 92 GLU A O 1
ATOM 716 N N . LEU A 1 93 ? 8.990 -8.369 -3.491 1.00 93.62 93 LEU A N 1
ATOM 717 C CA . LEU A 1 93 ? 8.623 -6.987 -3.198 1.00 93.62 93 LEU A CA 1
ATOM 718 C C . LEU A 1 93 ? 7.249 -6.894 -2.521 1.00 93.62 93 LEU A C 1
ATOM 720 O O . LEU A 1 93 ? 7.109 -6.183 -1.528 1.00 93.62 93 LEU A O 1
ATOM 724 N N . THR A 1 94 ? 6.247 -7.635 -2.997 1.00 91.69 94 THR A N 1
ATOM 725 C CA . THR A 1 94 ? 4.885 -7.563 -2.441 1.00 91.69 94 THR A CA 1
ATOM 726 C C . THR A 1 94 ? 4.708 -8.317 -1.126 1.00 91.69 94 THR A C 1
ATOM 728 O O . THR A 1 94 ? 3.697 -8.119 -0.466 1.00 91.69 94 THR A O 1
ATOM 731 N N . ALA A 1 95 ? 5.653 -9.180 -0.743 1.00 90.44 95 ALA A N 1
ATOM 732 C CA . ALA A 1 95 ? 5.609 -9.909 0.527 1.00 90.44 95 ALA A CA 1
ATOM 733 C C . ALA A 1 95 ? 6.578 -9.351 1.580 1.00 90.44 95 ALA A C 1
ATOM 735 O O . ALA A 1 95 ? 6.252 -9.334 2.763 1.00 90.44 95 ALA A O 1
ATOM 736 N N . ASN A 1 96 ? 7.771 -8.909 1.169 1.00 90.00 96 ASN A N 1
ATOM 737 C CA . ASN A 1 96 ? 8.878 -8.631 2.090 1.00 90.00 96 ASN A CA 1
ATOM 738 C C . ASN A 1 96 ? 9.344 -7.173 2.095 1.00 90.00 96 ASN A C 1
ATOM 740 O O . ASN A 1 96 ? 10.236 -6.841 2.873 1.00 90.00 96 ASN A O 1
ATOM 744 N N . SER A 1 97 ? 8.799 -6.306 1.237 1.00 91.94 97 SER A N 1
ATOM 745 C CA . SER A 1 97 ? 9.131 -4.882 1.324 1.00 91.94 97 SER A CA 1
ATOM 746 C C . SER A 1 97 ? 8.600 -4.281 2.622 1.00 91.94 97 SER A C 1
ATOM 748 O O . SER A 1 97 ? 7.612 -4.744 3.191 1.00 91.94 97 SER A O 1
ATOM 750 N N . GLU A 1 98 ? 9.240 -3.204 3.060 1.00 92.31 98 GLU A N 1
ATOM 751 C CA . GLU A 1 98 ? 8.814 -2.454 4.237 1.00 92.31 98 GLU A CA 1
ATOM 752 C C . GLU A 1 98 ? 7.365 -1.947 4.108 1.00 92.31 98 GLU A C 1
ATOM 754 O O . GLU A 1 98 ? 6.583 -2.116 5.039 1.00 92.31 98 GLU A O 1
ATOM 759 N N . LEU A 1 99 ? 6.956 -1.465 2.929 1.00 94.62 99 LEU A N 1
ATOM 760 C CA . LEU A 1 99 ? 5.569 -1.073 2.647 1.00 94.62 99 LEU A CA 1
ATOM 761 C C . LEU A 1 99 ? 4.578 -2.244 2.763 1.00 94.62 99 LEU A C 1
ATOM 763 O O . LEU A 1 99 ? 3.495 -2.075 3.317 1.00 94.62 99 LEU A O 1
ATOM 767 N N . ALA A 1 100 ? 4.942 -3.432 2.266 1.00 92.56 100 ALA A N 1
ATOM 768 C CA . ALA A 1 100 ? 4.094 -4.620 2.371 1.00 92.56 100 ALA A CA 1
ATOM 769 C C . ALA A 1 100 ? 3.962 -5.106 3.821 1.00 92.56 100 ALA A C 1
ATOM 771 O O . ALA A 1 100 ? 2.875 -5.474 4.260 1.00 92.56 100 ALA A O 1
ATOM 772 N N . GLN A 1 101 ? 5.061 -5.076 4.580 1.00 95.06 101 GLN A N 1
ATOM 773 C CA . GLN A 1 101 ? 5.062 -5.434 5.997 1.00 95.06 101 GLN A CA 1
ATOM 774 C C . GLN A 1 101 ? 4.254 -4.442 6.835 1.00 95.06 101 GLN A C 1
ATOM 776 O O . GLN A 1 101 ? 3.501 -4.870 7.709 1.00 95.06 101 GLN A O 1
ATOM 781 N N . ARG A 1 102 ? 4.370 -3.137 6.548 1.00 95.81 102 ARG A N 1
ATOM 782 C CA . ARG A 1 102 ? 3.541 -2.108 7.184 1.00 95.81 102 ARG A CA 1
ATOM 783 C C . ARG A 1 102 ? 2.066 -2.355 6.916 1.00 95.81 102 ARG A C 1
ATOM 785 O O . ARG A 1 102 ? 1.303 -2.414 7.873 1.00 95.81 102 ARG A O 1
ATOM 792 N N . GLU A 1 103 ? 1.670 -2.572 5.661 1.00 96.50 103 GLU A N 1
ATOM 793 C CA . GLU A 1 103 ? 0.253 -2.797 5.366 1.00 96.50 103 GLU A CA 1
ATOM 794 C C . GLU A 1 103 ? -0.286 -4.075 6.009 1.00 96.50 103 GLU A C 1
ATOM 796 O O . GLU A 1 103 ? -1.380 -4.073 6.568 1.00 96.50 103 GLU A O 1
ATOM 801 N N . ALA A 1 104 ? 0.495 -5.156 6.005 1.00 95.25 104 ALA A N 1
ATOM 802 C CA . ALA A 1 104 ? 0.105 -6.388 6.681 1.00 95.25 104 ALA A CA 1
ATOM 803 C C . ALA A 1 104 ? -0.100 -6.177 8.193 1.00 95.25 104 ALA A C 1
ATOM 805 O O . ALA A 1 104 ? -1.056 -6.708 8.758 1.00 95.25 104 ALA A O 1
ATOM 806 N N . ALA A 1 105 ? 0.767 -5.391 8.841 1.00 96.44 105 ALA A N 1
ATOM 807 C CA . ALA A 1 105 ? 0.632 -5.056 10.256 1.00 96.44 105 ALA A CA 1
ATOM 808 C C . ALA A 1 105 ? -0.606 -4.184 10.521 1.00 96.44 105 ALA A C 1
ATOM 810 O O . ALA A 1 105 ? -1.390 -4.504 11.415 1.00 96.44 105 ALA A O 1
ATOM 811 N N . ILE A 1 106 ? -0.824 -3.143 9.708 1.00 97.38 106 ILE A N 1
ATOM 812 C CA . ILE A 1 106 ? -1.989 -2.253 9.817 1.00 97.38 106 ILE A CA 1
ATOM 813 C C . ILE A 1 106 ? -3.285 -3.050 9.643 1.00 97.38 106 ILE A C 1
ATOM 815 O O . ILE A 1 106 ? -4.143 -3.010 10.520 1.00 97.38 106 ILE A O 1
ATOM 819 N N . SER A 1 107 ? -3.395 -3.839 8.571 1.00 95.88 107 SER A N 1
ATOM 820 C CA . SER A 1 107 ? -4.551 -4.705 8.307 1.00 95.88 107 SER A CA 1
ATOM 821 C C . SER A 1 107 ? -4.808 -5.695 9.450 1.00 95.88 107 SER A C 1
ATOM 823 O O . SER A 1 107 ? -5.951 -5.942 9.835 1.00 95.88 107 SER A O 1
ATOM 825 N N . GLN A 1 108 ? -3.754 -6.276 10.032 1.00 96.69 108 GLN A N 1
ATOM 826 C CA . GLN A 1 108 ? -3.907 -7.194 11.159 1.00 96.69 108 GLN A CA 1
ATOM 827 C C . GLN A 1 108 ? -4.458 -6.484 12.404 1.00 96.69 108 GLN A C 1
ATOM 829 O O . GLN A 1 108 ? -5.291 -7.051 13.117 1.00 96.69 108 GLN A O 1
ATOM 834 N N . ASP A 1 109 ? -3.986 -5.275 12.693 1.00 96.56 109 ASP A N 1
ATOM 835 C CA . ASP A 1 109 ? -4.429 -4.506 13.853 1.00 96.56 109 ASP A CA 1
ATOM 836 C C . ASP A 1 109 ? -5.834 -3.920 13.663 1.00 96.56 109 ASP A C 1
ATOM 838 O O . ASP A 1 109 ? -6.622 -3.922 14.612 1.00 96.56 109 ASP A O 1
ATOM 842 N N . GLU A 1 110 ? -6.196 -3.548 12.434 1.00 96.12 110 GLU A N 1
ATOM 843 C CA . GLU A 1 110 ? -7.561 -3.177 12.056 1.00 96.12 110 GLU A CA 1
ATOM 844 C C . GLU A 1 110 ? -8.536 -4.322 12.349 1.00 96.12 110 GLU A C 1
ATOM 846 O O . GLU A 1 110 ? -9.528 -4.141 13.057 1.00 96.12 110 GLU A O 1
ATOM 851 N N . VAL A 1 111 ? -8.217 -5.537 11.884 1.00 95.88 111 VAL A N 1
ATOM 852 C CA . VAL A 1 111 ? -9.044 -6.725 12.133 1.00 95.88 111 VAL A CA 1
ATOM 853 C C . VAL A 1 111 ? -9.202 -6.976 13.632 1.00 95.88 111 VAL A C 1
ATOM 855 O O . VAL A 1 111 ? -10.310 -7.262 14.081 1.00 95.88 111 VAL A O 1
ATOM 858 N N . LYS A 1 112 ? -8.139 -6.833 14.436 1.00 95.62 112 LYS A N 1
ATOM 859 C CA . LYS A 1 112 ? -8.245 -6.968 15.901 1.00 95.62 112 LYS A CA 1
ATOM 860 C C . LYS A 1 112 ? -9.181 -5.919 16.505 1.00 95.62 112 LYS A C 1
ATOM 862 O O . LYS A 1 112 ? -9.969 -6.261 17.385 1.00 95.62 112 LYS A O 1
ATOM 867 N N . ALA A 1 113 ? -9.100 -4.666 16.057 1.00 94.31 113 ALA A N 1
ATOM 868 C CA . ALA A 1 113 ? -9.965 -3.590 16.539 1.00 94.31 113 ALA A CA 1
ATOM 869 C C . ALA A 1 113 ? -11.441 -3.861 16.203 1.00 94.31 113 ALA A C 1
ATOM 871 O O . ALA A 1 113 ? -12.304 -3.744 17.073 1.00 94.31 113 ALA A O 1
ATOM 872 N N . VAL A 1 114 ? -11.718 -4.301 14.974 1.00 93.50 114 VAL A N 1
ATOM 873 C CA . VAL A 1 114 ? -13.066 -4.645 14.502 1.00 93.50 114 VAL A CA 1
ATOM 874 C C . VAL A 1 114 ? -13.623 -5.874 15.226 1.00 93.50 114 VAL A C 1
ATOM 876 O O . VAL A 1 114 ? -14.766 -5.854 15.678 1.00 93.50 114 VAL A O 1
ATOM 879 N N . VAL A 1 115 ? -12.826 -6.933 15.394 1.00 94.44 115 VAL A N 1
ATOM 880 C CA . VAL A 1 115 ? -13.239 -8.141 16.132 1.00 94.44 115 VAL A CA 1
ATOM 881 C C . VAL A 1 115 ? -13.578 -7.801 17.578 1.00 94.44 115 VAL A C 1
ATOM 883 O O . VAL A 1 115 ? -14.635 -8.198 18.061 1.00 94.44 115 VAL A O 1
ATOM 886 N N . ARG A 1 116 ? -12.743 -7.001 18.248 1.00 95.19 116 ARG A N 1
ATOM 887 C CA . ARG A 1 116 ? -13.027 -6.542 19.609 1.00 95.19 116 ARG A CA 1
ATOM 888 C C . ARG A 1 116 ? -14.329 -5.746 19.682 1.00 95.19 116 ARG A C 1
ATOM 890 O O . ARG A 1 116 ? -15.109 -5.937 20.605 1.00 95.19 116 ARG A O 1
ATOM 897 N N . ALA A 1 117 ? -14.594 -4.889 18.699 1.00 94.12 117 ALA A N 1
ATOM 898 C CA . ALA A 1 117 ? -15.837 -4.131 18.650 1.00 94.12 117 ALA A CA 1
ATOM 899 C C . ALA A 1 117 ? -17.072 -5.037 18.532 1.00 94.12 117 ALA A C 1
ATOM 901 O O . ALA A 1 117 ? -18.075 -4.780 19.200 1.00 94.12 117 ALA A O 1
ATOM 902 N N . ILE A 1 118 ? -16.978 -6.114 17.742 1.00 93.00 118 ILE A N 1
ATOM 903 C CA . ILE A 1 118 ? -18.018 -7.147 17.627 1.00 93.00 118 ILE A CA 1
ATOM 904 C C . ILE A 1 118 ? -18.222 -7.869 18.968 1.00 93.00 118 ILE A C 1
ATOM 906 O O . ILE A 1 118 ? -19.365 -8.052 19.391 1.00 93.00 118 ILE A O 1
ATOM 910 N N . GLU A 1 119 ? -17.136 -8.258 19.642 1.00 95.38 119 GLU A N 1
ATOM 911 C CA . GLU A 1 119 ? -17.169 -8.910 20.962 1.00 95.38 119 GLU A CA 1
ATOM 912 C C . GLU A 1 119 ? -17.788 -8.007 22.040 1.00 95.38 119 GLU A C 1
ATOM 914 O O . GLU A 1 119 ? -18.568 -8.477 22.866 1.00 95.38 119 GLU A O 1
ATOM 919 N N . ASP A 1 120 ? -17.509 -6.704 21.977 1.00 95.56 120 ASP A N 1
ATOM 920 C CA . ASP A 1 120 ? -18.044 -5.680 22.880 1.00 95.56 120 ASP A CA 1
ATOM 921 C C . ASP A 1 120 ? -19.475 -5.222 22.494 1.00 95.56 120 ASP A C 1
ATOM 923 O O . ASP A 1 120 ? -20.016 -4.294 23.098 1.00 95.56 120 ASP A O 1
ATOM 927 N N . HIS A 1 121 ? -20.111 -5.858 21.498 1.00 92.50 121 HIS A N 1
ATOM 928 C CA . HIS A 1 121 ? -21.434 -5.496 20.958 1.00 92.50 121 HIS A CA 1
ATOM 929 C C . HIS A 1 121 ? -21.556 -4.026 20.510 1.00 92.50 121 HIS A C 1
ATOM 931 O O . HIS A 1 121 ? -22.609 -3.396 20.639 1.00 92.50 121 HIS A O 1
ATOM 937 N N . SER A 1 122 ? -20.470 -3.483 19.968 1.00 90.94 122 SER A N 1
ATOM 938 C CA . SER A 1 122 ? -20.378 -2.129 19.420 1.00 90.94 122 SER A CA 1
ATOM 939 C C . SER A 1 122 ? -20.302 -2.144 17.888 1.00 90.94 122 SER A C 1
ATOM 941 O O . SER A 1 122 ? -20.188 -3.201 17.270 1.00 90.94 122 SER A O 1
ATOM 943 N N . SER A 1 123 ? -20.416 -0.970 17.259 1.00 90.69 123 SER A N 1
ATOM 944 C CA . SER A 1 123 ? -20.409 -0.833 15.796 1.00 90.69 123 SER A CA 1
ATOM 945 C C . SER A 1 123 ? -19.036 -1.208 15.207 1.00 90.69 123 SER A C 1
ATOM 947 O O . SER A 1 123 ? -18.054 -0.512 15.484 1.00 90.69 123 SER A O 1
ATOM 949 N N . PRO A 1 124 ? -18.942 -2.251 14.354 1.00 89.56 124 PRO A N 1
ATOM 950 C CA . PRO A 1 124 ? -17.693 -2.623 13.680 1.00 89.56 124 PRO A CA 1
ATOM 951 C C . PRO A 1 124 ? -17.163 -1.501 12.781 1.00 89.56 124 PRO A C 1
ATOM 953 O O . PRO A 1 124 ? -15.959 -1.286 12.677 1.00 89.56 124 PRO A O 1
ATOM 956 N N . HIS A 1 125 ? -18.082 -0.759 12.168 1.00 88.19 125 HIS A N 1
ATOM 957 C CA . HIS A 1 125 ? -17.768 0.361 11.296 1.00 88.19 125 HIS A CA 1
ATOM 958 C C . HIS A 1 125 ? -17.154 1.536 12.070 1.00 88.19 125 HIS A C 1
ATOM 960 O O . HIS A 1 125 ? -16.132 2.084 11.663 1.00 88.19 125 HIS A O 1
ATOM 966 N N . ASP A 1 126 ? -17.719 1.888 13.229 1.00 90.44 126 ASP A N 1
ATOM 967 C CA . ASP A 1 126 ? -17.168 2.972 14.052 1.00 90.44 126 ASP A CA 1
ATOM 968 C C . ASP A 1 126 ? -15.781 2.599 14.588 1.00 90.44 126 ASP A C 1
ATOM 970 O O . ASP A 1 126 ? -14.905 3.456 14.700 1.00 90.44 126 ASP A O 1
ATOM 974 N N . ALA A 1 127 ? -15.554 1.312 14.872 1.00 92.44 127 ALA A N 1
ATOM 975 C CA . ALA A 1 127 ? -14.248 0.803 15.272 1.00 92.44 127 ALA A CA 1
ATOM 976 C C . ALA A 1 127 ? -13.212 0.893 14.147 1.00 92.44 127 ALA A C 1
ATOM 978 O O . ALA A 1 127 ? -12.075 1.286 14.406 1.00 92.44 127 ALA A O 1
ATOM 979 N N . GLN A 1 128 ? -13.604 0.596 12.906 1.00 92.38 128 GLN A N 1
ATOM 980 C CA . GLN A 1 128 ? -12.751 0.781 11.734 1.00 92.38 128 GLN A CA 1
ATOM 981 C C . GLN A 1 128 ? -12.365 2.257 11.550 1.00 92.38 128 GLN A C 1
ATOM 983 O O . GLN A 1 128 ? -11.188 2.590 11.404 1.00 92.38 128 GLN A O 1
ATOM 988 N N . ALA A 1 129 ? -13.347 3.158 11.635 1.00 92.06 129 ALA A N 1
ATOM 989 C C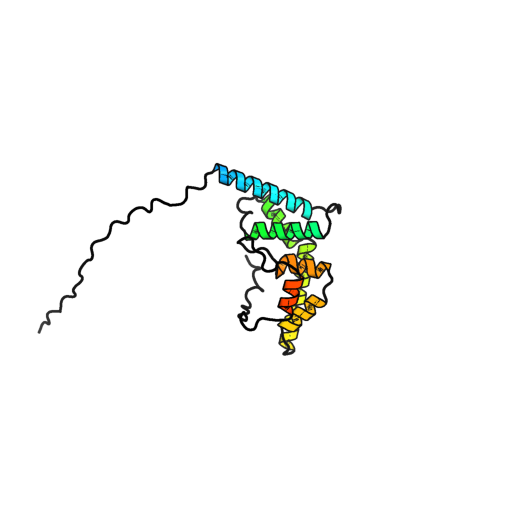A . ALA A 1 129 ? -13.131 4.598 11.532 1.00 92.06 129 ALA A CA 1
ATOM 990 C C . ALA A 1 129 ? -12.197 5.122 12.631 1.00 92.06 129 ALA A C 1
ATOM 992 O O . ALA A 1 129 ? -11.259 5.877 12.359 1.00 92.06 129 ALA A O 1
ATOM 993 N N . ALA A 1 130 ? -12.438 4.695 13.874 1.00 93.50 130 ALA A N 1
ATOM 994 C CA . ALA A 1 130 ? -11.623 5.060 15.022 1.00 93.50 130 ALA A CA 1
ATOM 995 C C . ALA A 1 130 ? -10.190 4.536 14.880 1.00 93.50 130 ALA A C 1
ATOM 997 O O . ALA A 1 130 ? -9.253 5.294 15.117 1.00 93.50 130 ALA A O 1
ATOM 998 N N . PHE A 1 131 ? -10.014 3.281 14.451 1.00 95.44 131 PHE A N 1
ATOM 999 C CA . PHE A 1 131 ? -8.701 2.698 14.179 1.00 95.44 131 PHE A CA 1
ATOM 1000 C C . PHE A 1 131 ? -7.938 3.513 13.131 1.00 95.44 131 PHE A C 1
ATOM 1002 O O . PHE A 1 131 ? -6.813 3.939 13.395 1.00 95.44 131 PHE A O 1
ATOM 1009 N N . PHE A 1 132 ? -8.563 3.809 11.989 1.00 95.19 132 PHE A N 1
ATOM 1010 C CA . PHE A 1 132 ? -7.932 4.598 10.932 1.00 95.19 132 PHE A CA 1
ATOM 1011 C C . PHE A 1 132 ? -7.503 5.990 11.421 1.00 95.19 132 PHE A C 1
ATOM 1013 O O . PHE A 1 132 ? -6.420 6.468 11.082 1.00 95.19 132 PHE A O 1
ATOM 1020 N N . ASP A 1 133 ? -8.307 6.634 12.274 1.00 94.38 133 ASP A N 1
ATOM 1021 C CA . ASP A 1 133 ? -7.964 7.926 12.877 1.00 94.38 133 ASP A CA 1
ATOM 1022 C C . ASP A 1 133 ? -6.767 7.841 13.859 1.00 94.38 133 ASP A C 1
ATOM 1024 O O . ASP A 1 133 ? -6.116 8.866 14.084 1.00 94.38 133 ASP A O 1
ATOM 1028 N N . THR A 1 134 ? -6.422 6.655 14.391 1.00 96.06 134 THR A N 1
ATOM 1029 C CA . THR A 1 134 ? -5.232 6.449 15.252 1.00 96.06 134 THR A CA 1
ATOM 1030 C C . THR A 1 134 ? -3.914 6.268 14.498 1.00 96.06 134 THR A C 1
ATOM 1032 O O . THR A 1 134 ? -2.850 6.427 15.099 1.00 96.06 134 THR A O 1
ATOM 1035 N N . LEU A 1 135 ? -3.964 5.944 13.203 1.00 96.50 135 LEU A N 1
ATOM 1036 C CA . LEU A 1 135 ? -2.771 5.721 12.387 1.00 96.50 135 LEU A CA 1
ATOM 1037 C C . LEU A 1 135 ? -1.964 7.016 12.193 1.00 96.50 135 LEU A C 1
ATOM 1039 O O . LEU A 1 135 ? -2.510 8.126 12.193 1.00 96.50 135 LEU A O 1
ATOM 1043 N N . SER A 1 136 ? -0.653 6.874 11.979 1.00 97.06 136 SER A N 1
ATOM 1044 C CA . SER A 1 136 ? 0.188 7.987 11.523 1.00 97.06 136 SER A CA 1
ATOM 1045 C C . SER A 1 136 ? -0.216 8.428 10.107 1.00 97.06 136 SER A C 1
ATOM 1047 O O . SER A 1 136 ? -0.841 7.665 9.375 1.00 97.06 136 SER A O 1
ATOM 1049 N N . GLU A 1 137 ? 0.138 9.645 9.682 1.00 95.50 137 GLU A N 1
ATOM 1050 C CA . GLU A 1 137 ? -0.192 10.103 8.318 1.00 95.50 137 GLU A CA 1
ATOM 1051 C C . GLU A 1 137 ? 0.462 9.231 7.230 1.00 95.50 137 GLU A C 1
ATOM 1053 O O . GLU A 1 137 ? -0.164 8.958 6.206 1.00 95.50 137 GLU A O 1
ATOM 1058 N N . GLU A 1 138 ? 1.677 8.727 7.471 1.00 95.69 138 GLU A N 1
ATOM 1059 C CA . GLU A 1 138 ? 2.322 7.763 6.570 1.00 95.69 138 GLU A CA 1
ATOM 1060 C C . GLU A 1 138 ? 1.551 6.442 6.518 1.00 95.69 138 GLU A C 1
ATOM 1062 O O . GLU A 1 138 ? 1.284 5.938 5.431 1.00 95.69 138 GLU A O 1
ATOM 1067 N N . ASP A 1 139 ? 1.144 5.896 7.666 1.00 97.38 139 ASP A N 1
ATOM 1068 C CA . ASP A 1 139 ? 0.437 4.611 7.719 1.00 97.38 139 ASP A CA 1
ATOM 1069 C C . ASP A 1 139 ? -0.979 4.717 7.143 1.00 97.38 139 ASP A C 1
ATOM 1071 O O . ASP A 1 139 ? -1.432 3.807 6.450 1.00 97.38 139 ASP A O 1
ATOM 1075 N N . LYS A 1 140 ? -1.652 5.862 7.322 1.00 96.75 140 LYS A N 1
ATOM 1076 C CA . LYS A 1 140 ? -2.899 6.170 6.608 1.00 96.75 140 LYS A CA 1
ATOM 1077 C C . LYS A 1 140 ? -2.679 6.148 5.101 1.00 96.75 140 LYS A C 1
ATOM 1079 O O . LYS A 1 140 ? -3.511 5.597 4.385 1.00 96.75 140 LYS A O 1
ATOM 1084 N N . ALA A 1 141 ? -1.580 6.726 4.613 1.00 96.62 141 ALA A N 1
ATOM 1085 C CA . ALA A 1 141 ? -1.256 6.726 3.190 1.00 96.62 141 ALA A CA 1
ATOM 1086 C C . ALA A 1 141 ? -0.931 5.316 2.672 1.00 96.62 141 ALA A C 1
ATOM 1088 O O . ALA A 1 141 ? -1.413 4.959 1.593 1.00 96.62 141 ALA A O 1
ATOM 1089 N N . VAL A 1 142 ? -0.178 4.508 3.434 1.00 96.75 142 VAL A N 1
ATOM 1090 C CA . VAL A 1 142 ? 0.089 3.092 3.117 1.00 96.75 142 VAL A CA 1
ATOM 1091 C C . VAL A 1 142 ? -1.225 2.330 2.985 1.00 96.75 142 VAL A C 1
ATOM 1093 O O . VAL A 1 142 ? -1.507 1.783 1.918 1.00 96.75 142 VAL A O 1
ATOM 1096 N N . HIS A 1 143 ? -2.052 2.367 4.026 1.00 96.81 143 HIS A N 1
ATOM 1097 C CA . HIS A 1 143 ? -3.299 1.616 4.083 1.00 96.81 143 HIS A CA 1
ATOM 1098 C C . HIS A 1 143 ? -4.311 2.061 3.041 1.00 96.81 143 HIS A C 1
ATOM 1100 O O . HIS A 1 143 ? -4.892 1.244 2.324 1.00 96.81 143 HIS A O 1
ATOM 1106 N N . PHE A 1 144 ? -4.451 3.373 2.859 1.00 95.94 144 PHE A N 1
ATOM 1107 C CA . PHE A 1 144 ? -5.268 3.905 1.785 1.00 95.94 144 PHE A CA 1
ATOM 1108 C C . PHE A 1 144 ? -4.771 3.430 0.417 1.00 95.94 144 PHE A C 1
ATOM 1110 O O . PHE A 1 144 ? -5.558 2.931 -0.375 1.00 95.94 144 PHE A O 1
ATOM 1117 N N . SER A 1 145 ? -3.478 3.546 0.114 1.00 95.31 145 SER A N 1
ATOM 1118 C CA . SER A 1 145 ? -2.985 3.298 -1.247 1.00 95.31 145 SER A CA 1
ATOM 1119 C C . SER A 1 145 ? -2.905 1.813 -1.601 1.00 95.31 145 SER A C 1
ATOM 1121 O O . SER A 1 145 ? -3.125 1.446 -2.756 1.00 95.31 145 SER A O 1
ATOM 1123 N N . LEU A 1 146 ? -2.561 0.958 -0.636 1.00 95.00 146 LEU A N 1
ATOM 1124 C CA . LEU A 1 146 ? -2.289 -0.459 -0.887 1.00 95.00 146 LEU A CA 1
ATOM 1125 C C . LEU A 1 146 ? -3.486 -1.372 -0.627 1.00 95.00 146 LEU A C 1
ATOM 1127 O O . LEU A 1 146 ? -3.489 -2.487 -1.147 1.00 95.00 146 LEU A O 1
ATOM 1131 N N . ASN A 1 147 ? -4.488 -0.904 0.118 1.00 93.12 147 ASN A N 1
ATOM 1132 C CA . ASN A 1 147 ? -5.661 -1.692 0.477 1.00 93.12 147 ASN A CA 1
ATOM 1133 C C . ASN A 1 147 ? -6.956 -0.986 0.053 1.00 93.12 147 ASN A C 1
ATOM 1135 O O . ASN A 1 147 ? -7.546 -1.353 -0.963 1.00 93.12 147 ASN A O 1
ATOM 1139 N N . ALA A 1 148 ? -7.351 0.089 0.743 1.00 90.25 148 ALA A N 1
ATOM 1140 C CA . ALA A 1 148 ? -8.657 0.721 0.520 1.00 90.25 148 ALA A CA 1
ATOM 1141 C C . ALA A 1 148 ? -8.838 1.319 -0.890 1.00 90.25 148 ALA A C 1
ATOM 1143 O O . ALA A 1 148 ? -9.948 1.345 -1.414 1.00 90.25 148 ALA A O 1
ATOM 1144 N N . ASN A 1 149 ? -7.755 1.796 -1.508 1.00 93.00 149 ASN A N 1
ATOM 1145 C CA . ASN A 1 149 ? -7.716 2.405 -2.838 1.00 93.00 149 ASN A CA 1
ATOM 1146 C C . ASN A 1 149 ? -6.817 1.634 -3.816 1.00 93.00 149 ASN A C 1
ATOM 1148 O O . ASN A 1 149 ? -6.174 2.221 -4.698 1.00 93.00 149 ASN A O 1
ATOM 1152 N N . ALA A 1 150 ? -6.735 0.315 -3.632 1.00 90.75 150 ALA A N 1
ATOM 1153 C CA . ALA A 1 150 ? -6.049 -0.565 -4.563 1.00 90.75 150 ALA A CA 1
ATOM 1154 C C . ALA A 1 150 ? -6.680 -0.479 -5.966 1.00 90.75 150 ALA A C 1
ATOM 1156 O O . ALA A 1 150 ? -7.890 -0.310 -6.122 1.00 90.75 150 ALA A O 1
ATOM 1157 N N . ILE A 1 151 ? -5.837 -0.591 -6.994 1.00 89.69 151 ILE A N 1
ATOM 1158 C CA . ILE A 1 151 ? -6.272 -0.582 -8.393 1.00 89.69 151 ILE A CA 1
ATOM 1159 C C . ILE A 1 151 ? -6.955 -1.920 -8.703 1.00 89.69 151 ILE A C 1
ATOM 1161 O O . ILE A 1 151 ? -6.351 -2.980 -8.523 1.00 89.69 151 ILE A O 1
ATOM 1165 N N . ASP A 1 152 ? -8.193 -1.868 -9.187 1.00 88.62 152 ASP A N 1
ATOM 1166 C CA . ASP A 1 152 ? -8.960 -3.049 -9.576 1.00 88.62 152 ASP A CA 1
ATOM 1167 C C . ASP A 1 152 ? -8.425 -3.687 -10.886 1.00 88.62 152 ASP A C 1
ATOM 1169 O O . ASP A 1 152 ? -7.595 -3.102 -11.594 1.00 88.62 152 ASP A O 1
ATOM 1173 N N . PRO A 1 153 ? -8.896 -4.889 -11.275 1.00 88.12 153 PRO A N 1
ATOM 1174 C CA . PRO A 1 153 ? -8.489 -5.523 -12.533 1.00 88.12 153 PRO A CA 1
ATOM 1175 C C . PRO A 1 153 ? -8.808 -4.723 -13.808 1.00 88.12 153 PRO A C 1
ATOM 1177 O O . PRO A 1 153 ? -8.288 -5.044 -14.879 1.00 88.12 153 PRO A O 1
ATOM 1180 N N . HIS A 1 154 ? -9.660 -3.703 -13.718 1.00 89.06 154 HIS A N 1
ATOM 1181 C CA . HIS A 1 154 ? -10.029 -2.804 -14.808 1.00 89.06 154 HIS A CA 1
ATOM 1182 C C . HIS A 1 154 ? -9.212 -1.502 -14.815 1.00 89.06 154 HIS A C 1
ATOM 1184 O O . HIS A 1 154 ? -9.366 -0.700 -15.736 1.00 89.06 154 HIS A O 1
ATOM 1190 N N . GLY A 1 155 ? -8.308 -1.310 -13.851 1.00 84.06 155 GLY A N 1
ATOM 1191 C CA . GLY A 1 155 ? -7.476 -0.117 -13.738 1.00 84.06 155 GLY A CA 1
ATOM 1192 C C . GLY A 1 155 ? -8.130 1.036 -12.974 1.00 84.06 155 GLY A C 1
ATOM 1193 O O . GLY A 1 155 ? -7.604 2.149 -13.018 1.00 84.06 155 GLY A O 1
ATOM 1194 N N . HIS A 1 156 ? -9.252 0.804 -12.292 1.00 89.56 156 HIS A N 1
ATOM 1195 C CA . HIS A 1 156 ? -9.964 1.825 -11.531 1.00 89.56 156 HIS A CA 1
ATOM 1196 C C . HIS A 1 156 ? -9.574 1.816 -10.057 1.00 89.56 156 HIS A C 1
ATOM 1198 O O . HIS A 1 156 ? -9.249 0.782 -9.477 1.00 89.56 156 HIS A O 1
ATOM 1204 N N . GLN A 1 157 ? -9.648 2.997 -9.453 1.00 88.44 157 GLN A N 1
ATOM 1205 C CA . GLN A 1 157 ? -9.493 3.209 -8.021 1.00 88.44 157 GLN A CA 1
ATOM 1206 C C . GLN A 1 157 ? -10.846 3.633 -7.439 1.00 88.44 157 GLN A C 1
ATOM 1208 O O . GLN A 1 157 ? -11.507 4.485 -8.042 1.00 88.44 157 GLN A O 1
ATOM 1213 N N . PRO A 1 158 ? -11.279 3.061 -6.302 1.00 88.06 158 PRO A N 1
ATOM 1214 C CA . PRO A 1 158 ? -12.579 3.376 -5.708 1.00 88.06 158 PRO A CA 1
ATOM 1215 C C . PRO A 1 158 ? -12.674 4.816 -5.182 1.00 88.06 158 PRO A C 1
ATOM 1217 O O . PRO A 1 158 ? -13.767 5.379 -5.127 1.00 88.06 158 PRO A O 1
ATOM 1220 N N . TYR A 1 159 ? -11.545 5.431 -4.824 1.00 91.19 159 TYR A N 1
ATOM 1221 C CA . TYR A 1 159 ? -11.488 6.765 -4.239 1.00 91.19 159 TYR A CA 1
ATOM 1222 C C . TYR A 1 159 ? -10.514 7.671 -4.991 1.00 91.19 159 TYR A C 1
ATOM 1224 O O . TYR A 1 159 ? -9.414 7.276 -5.380 1.00 91.19 159 TYR A O 1
ATOM 1232 N N . VAL A 1 160 ? -10.896 8.940 -5.133 1.00 88.50 160 VAL A N 1
ATOM 1233 C CA . VAL A 1 160 ? -10.030 9.976 -5.714 1.00 88.50 160 VAL A CA 1
ATOM 1234 C C . VAL A 1 160 ? -9.007 10.458 -4.685 1.00 88.50 160 VAL A C 1
ATOM 1236 O O . VAL A 1 160 ? -7.875 10.781 -5.038 1.00 88.50 160 VAL A O 1
ATOM 1239 N N . THR A 1 161 ? -9.395 10.519 -3.407 1.00 89.19 161 THR A N 1
ATOM 1240 C CA . THR A 1 161 ? -8.551 11.037 -2.323 1.00 89.19 161 THR A CA 1
ATOM 1241 C C . THR A 1 161 ? -8.714 10.237 -1.033 1.00 89.19 161 THR A C 1
ATOM 1243 O O . THR A 1 161 ? -9.754 9.624 -0.785 1.00 89.19 161 THR A O 1
ATOM 1246 N N . LEU A 1 162 ? -7.695 10.308 -0.172 1.00 90.00 162 LEU A N 1
ATOM 1247 C CA . LEU A 1 162 ? -7.729 9.729 1.174 1.00 90.00 162 LEU A CA 1
ATOM 1248 C C . LEU A 1 162 ? -8.862 10.319 2.021 1.00 90.00 162 LEU A C 1
ATOM 1250 O O . LEU A 1 162 ? -9.519 9.604 2.771 1.00 90.00 162 LEU A O 1
ATOM 1254 N N . GLU A 1 163 ? -9.139 11.613 1.863 1.00 89.69 163 GLU A N 1
ATOM 1255 C CA . GLU A 1 163 ? -10.222 12.281 2.588 1.00 89.69 163 GLU A CA 1
ATOM 1256 C C . GLU A 1 163 ? -11.604 11.752 2.174 1.00 89.69 163 GLU A C 1
ATOM 1258 O O . GLU A 1 163 ? -12.474 11.592 3.025 1.00 89.69 163 GLU A O 1
ATOM 1263 N N . GLN A 1 164 ? -11.803 11.396 0.898 1.00 90.38 164 GLN A N 1
ATOM 1264 C CA . GLN A 1 164 ? -13.046 10.762 0.449 1.00 90.38 164 GLN A CA 1
ATOM 1265 C C . GLN A 1 164 ? -13.259 9.403 1.133 1.00 90.38 164 GLN A C 1
ATOM 1267 O O . GLN A 1 164 ? -14.361 9.113 1.599 1.00 90.38 164 GLN A O 1
ATOM 1272 N N . TYR A 1 165 ? -12.203 8.592 1.237 1.00 90.50 165 TYR A N 1
ATOM 1273 C CA . TYR A 1 165 ? -12.252 7.328 1.973 1.00 90.50 165 TYR A CA 1
ATOM 1274 C C . TYR A 1 165 ? -12.555 7.551 3.458 1.00 90.50 165 TYR A C 1
ATOM 1276 O O . TYR A 1 165 ? -13.459 6.926 4.011 1.00 90.50 165 TYR A O 1
ATOM 1284 N N . ARG A 1 166 ? -11.875 8.511 4.093 1.00 88.94 166 ARG A N 1
ATOM 1285 C CA . ARG A 1 166 ? -12.105 8.861 5.499 1.00 88.94 166 ARG A CA 1
ATOM 1286 C C . ARG A 1 166 ? -13.543 9.311 5.767 1.00 88.94 166 ARG A C 1
ATOM 1288 O O . ARG A 1 166 ? -14.084 9.019 6.830 1.00 88.94 166 ARG A O 1
ATOM 1295 N N . GLN A 1 167 ? -14.167 10.017 4.827 1.00 88.31 167 GLN A N 1
ATOM 1296 C CA . GLN A 1 167 ? -15.577 10.394 4.923 1.00 88.31 167 GLN A CA 1
ATOM 1297 C C . GLN A 1 167 ? -16.496 9.178 4.797 1.00 88.31 167 GLN A C 1
ATOM 1299 O O . GLN A 1 167 ? -17.397 9.036 5.620 1.00 88.31 167 GLN A O 1
ATOM 1304 N N . LYS A 1 168 ? -16.227 8.256 3.858 1.00 87.62 168 LYS A N 1
ATOM 1305 C CA . LYS A 1 168 ? -16.982 6.994 3.741 1.00 87.62 168 LYS A CA 1
ATOM 1306 C C . LYS A 1 168 ? -16.905 6.172 5.032 1.00 87.62 168 LYS A C 1
ATOM 1308 O O . LYS A 1 168 ? -17.941 5.707 5.488 1.00 87.62 168 LYS A O 1
ATOM 1313 N N . LEU A 1 169 ? -15.735 6.103 5.676 1.00 86.12 169 LEU A N 1
ATOM 1314 C CA . LEU A 1 169 ? -15.562 5.469 6.993 1.00 86.12 169 LEU A CA 1
ATOM 1315 C C . LEU A 1 169 ? -16.337 6.152 8.132 1.00 86.12 169 LEU A C 1
ATOM 1317 O O . LEU A 1 169 ? -16.422 5.598 9.216 1.00 86.12 169 LEU A O 1
ATOM 1321 N N . LYS A 1 170 ? -16.872 7.364 7.963 1.00 82.56 170 LYS A N 1
ATOM 1322 C CA . LYS A 1 170 ? -17.659 8.059 9.005 1.00 82.56 170 LYS A CA 1
ATOM 1323 C C . LYS A 1 170 ? -19.155 8.026 8.734 1.00 82.56 170 LYS A C 1
ATOM 1325 O O . LYS A 1 170 ? -19.949 8.254 9.643 1.00 82.56 170 LYS A O 1
ATOM 1330 N N . THR A 1 171 ? -19.540 7.749 7.496 1.00 76.12 171 THR A N 1
ATOM 1331 C CA . THR A 1 171 ? -20.929 7.685 7.055 1.00 76.12 171 THR A CA 1
ATOM 1332 C C . THR A 1 171 ? -21.106 6.422 6.216 1.00 76.12 171 THR A C 1
ATOM 1334 O O . THR A 1 171 ? -21.023 6.496 4.986 1.00 76.12 171 THR A O 1
ATOM 1337 N N . PRO A 1 172 ? -21.330 5.258 6.853 1.00 64.50 172 PRO A N 1
ATOM 1338 C CA . PRO A 1 172 ? -21.638 4.054 6.106 1.00 64.50 172 PRO A CA 1
ATOM 1339 C C . PRO A 1 172 ? -22.997 4.272 5.444 1.00 64.50 172 PRO A C 1
ATOM 1341 O O . PRO A 1 172 ? -24.004 4.479 6.125 1.00 64.50 172 PRO A O 1
ATOM 1344 N N . ASP A 1 173 ? -23.041 4.272 4.114 1.00 56.16 173 ASP A N 1
ATOM 1345 C CA . ASP A 1 173 ? -24.321 4.268 3.413 1.00 56.16 173 ASP A CA 1
ATOM 1346 C C . ASP A 1 173 ? -25.059 2.976 3.769 1.00 56.16 173 ASP A C 1
ATOM 1348 O O . ASP A 1 173 ? -24.607 1.882 3.433 1.00 56.16 173 ASP A O 1
ATOM 1352 N N . ALA A 1 174 ? -26.235 3.100 4.385 1.00 45.97 174 ALA A N 1
ATOM 1353 C CA . ALA A 1 174 ? -27.099 1.987 4.793 1.00 45.97 174 ALA A CA 1
ATOM 1354 C C . ALA A 1 174 ? -27.616 1.102 3.628 1.00 45.97 174 ALA A C 1
ATOM 1356 O O . ALA A 1 174 ? -28.467 0.242 3.840 1.00 45.97 174 ALA A O 1
ATOM 1357 N N . ALA A 1 175 ? -27.154 1.329 2.392 1.00 40.44 175 ALA A N 1
ATOM 1358 C CA . ALA A 1 175 ? -27.628 0.680 1.169 1.00 40.44 175 ALA A CA 1
ATOM 1359 C C . ALA A 1 175 ? -26.587 -0.224 0.476 1.00 40.44 175 ALA A C 1
ATOM 1361 O O . ALA A 1 175 ? -26.972 -1.015 -0.381 1.00 40.44 175 ALA A O 1
ATOM 1362 N N . GLU A 1 176 ? -25.304 -0.159 0.847 1.00 42.38 176 GLU A N 1
ATOM 1363 C CA . GLU A 1 176 ? -24.258 -1.076 0.343 1.00 42.38 176 GLU A CA 1
ATOM 1364 C C . GLU A 1 176 ? -23.890 -2.160 1.366 1.00 42.38 176 GLU A C 1
ATOM 1366 O O . GLU A 1 176 ? -22.901 -2.875 1.211 1.00 42.38 176 GLU A O 1
ATOM 1371 N N . ASP A 1 177 ? -24.721 -2.316 2.398 1.00 37.53 177 ASP A N 1
ATOM 1372 C CA . ASP A 1 177 ? -24.520 -3.241 3.511 1.00 37.53 177 ASP A CA 1
ATOM 1373 C C . ASP A 1 177 ? -24.932 -4.679 3.142 1.00 37.53 177 ASP A C 1
ATOM 1375 O O . ASP A 1 177 ? -25.743 -5.349 3.779 1.00 37.53 177 ASP A O 1
ATOM 1379 N N . THR A 1 178 ? -24.343 -5.173 2.059 1.00 33.22 178 THR A N 1
ATOM 1380 C CA . THR A 1 178 ? -23.876 -6.553 2.032 1.00 33.22 178 THR A CA 1
ATOM 1381 C C . THR A 1 178 ? -22.371 -6.495 2.204 1.00 33.22 178 THR A C 1
ATOM 1383 O O . THR A 1 178 ? -21.619 -6.659 1.243 1.00 33.22 178 THR A O 1
ATOM 1386 N N . LEU A 1 179 ? -21.934 -6.280 3.449 1.00 39.41 179 LEU A N 1
ATOM 1387 C CA . LEU A 1 179 ? -20.683 -6.841 3.939 1.00 39.41 179 LEU A CA 1
ATOM 1388 C C . LEU A 1 179 ? -20.693 -8.327 3.572 1.00 39.41 179 LEU A C 1
ATOM 1390 O O . LEU A 1 179 ? -21.222 -9.165 4.299 1.00 39.41 179 LEU A O 1
ATOM 1394 N N . ALA A 1 180 ? -20.152 -8.666 2.405 1.00 29.81 180 ALA A N 1
ATOM 1395 C CA . ALA A 1 180 ? -19.655 -9.999 2.187 1.00 29.81 180 ALA A CA 1
ATOM 1396 C C . ALA A 1 180 ? -18.417 -10.096 3.087 1.00 29.81 180 ALA A C 1
ATOM 1398 O O . ALA A 1 180 ? -17.435 -9.395 2.826 1.00 29.81 180 ALA A O 1
ATOM 1399 N N . PRO A 1 181 ? -18.401 -10.964 4.111 1.00 35.12 181 PRO A N 1
ATOM 1400 C CA . PRO A 1 181 ? -17.204 -11.254 4.905 1.00 35.12 181 PRO A CA 1
ATOM 1401 C C . PRO A 1 181 ? -16.097 -11.963 4.082 1.00 35.12 181 PRO A C 1
ATOM 1403 O O . PRO A 1 181 ? -15.304 -12.727 4.618 1.00 35.12 181 PRO A O 1
ATOM 1406 N N . GLY A 1 182 ? -16.044 -11.742 2.764 1.00 31.86 182 GLY A N 1
ATOM 1407 C CA . GLY A 1 182 ? -15.182 -12.420 1.802 1.00 31.86 182 GLY A CA 1
ATOM 1408 C C . GLY A 1 182 ? -13.974 -11.617 1.317 1.00 31.86 182 GLY A C 1
ATOM 1409 O O . GLY A 1 182 ? -13.102 -12.214 0.701 1.00 31.86 182 GLY A O 1
ATOM 1410 N N . SER A 1 183 ? -13.853 -10.312 1.602 1.00 35.06 183 SER A N 1
ATOM 1411 C CA . SER A 1 183 ? -12.617 -9.580 1.246 1.00 35.06 183 SER A CA 1
ATOM 1412 C C . SER A 1 183 ? -11.495 -9.748 2.281 1.00 35.06 183 SER A C 1
ATOM 1414 O O . SER A 1 183 ? -10.361 -9.358 2.025 1.00 35.06 183 SER A O 1
ATOM 1416 N N . LEU A 1 184 ? -11.792 -10.379 3.426 1.00 36.78 184 LEU A N 1
ATOM 1417 C CA . LEU A 1 184 ? -10.833 -10.689 4.496 1.00 36.78 184 LEU A CA 1
ATOM 1418 C C . LEU A 1 184 ? -10.105 -12.034 4.306 1.00 36.78 184 LEU A C 1
ATOM 1420 O O . LEU A 1 184 ? -9.344 -12.456 5.174 1.00 36.78 184 LEU A O 1
ATOM 1424 N N . ILE A 1 185 ? -10.301 -12.723 3.177 1.00 40.09 185 ILE A N 1
ATOM 1425 C CA . ILE A 1 185 ? -9.546 -13.937 2.845 1.00 40.09 185 ILE A CA 1
ATOM 1426 C C . ILE A 1 185 ? -9.405 -14.076 1.329 1.00 40.09 185 ILE A C 1
ATOM 1428 O O . ILE A 1 185 ? -10.249 -14.650 0.652 1.00 40.09 185 ILE A O 1
ATOM 1432 N N . SER A 1 186 ? -8.276 -13.616 0.798 1.00 27.80 186 SER A N 1
ATOM 1433 C CA . SER A 1 186 ? -7.694 -14.233 -0.396 1.00 27.80 186 SER A CA 1
ATOM 1434 C C . SER A 1 186 ? -6.174 -14.302 -0.277 1.00 27.80 186 SER A C 1
ATOM 1436 O O . SER A 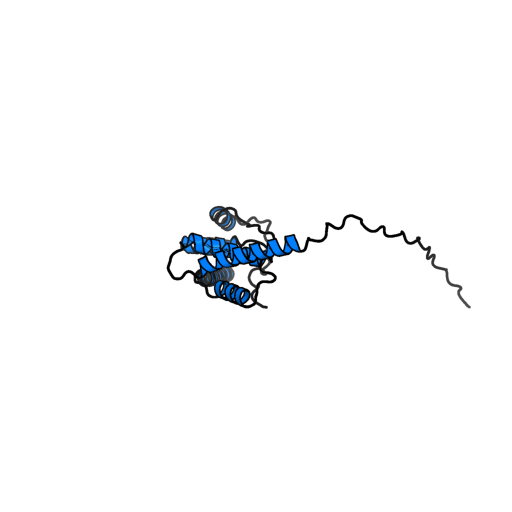1 186 ? -5.431 -13.809 -1.118 1.00 27.80 186 SER A O 1
ATOM 1438 N N . SER A 1 187 ? -5.729 -14.983 0.777 1.00 29.44 187 SER A N 1
ATOM 1439 C CA . SER A 1 187 ? -4.438 -15.663 0.809 1.00 29.44 187 SER A CA 1
ATOM 1440 C C . SER A 1 187 ? -4.720 -17.154 0.921 1.00 29.44 187 SER A C 1
ATOM 1442 O O . SER A 1 187 ? -4.902 -17.641 2.029 1.00 29.44 187 SER A O 1
ATOM 1444 N N . THR A 1 188 ? -4.850 -17.846 -0.215 1.00 29.89 188 THR A N 1
ATOM 1445 C CA . THR A 1 188 ? -4.374 -19.220 -0.500 1.00 29.89 188 THR A CA 1
ATOM 1446 C C . THR A 1 188 ? -4.770 -19.547 -1.950 1.00 29.89 188 THR A C 1
ATOM 1448 O O . THR A 1 188 ? -5.943 -19.807 -2.207 1.00 29.89 188 THR A O 1
ATOM 1451 N N . ILE A 1 189 ? -3.848 -19.423 -2.912 1.00 31.73 189 ILE A N 1
ATOM 1452 C CA . ILE A 1 189 ? -3.119 -20.487 -3.648 1.00 31.73 189 ILE A CA 1
ATOM 1453 C C . ILE A 1 189 ? -1.987 -19.791 -4.421 1.00 31.73 189 ILE A C 1
ATOM 1455 O O . ILE A 1 189 ? -2.266 -18.769 -5.085 1.00 31.73 189 ILE A O 1
#

Radius of gyration: 26.04 Å; chains: 1; bounding box: 78×67×64 Å

Secondary structure (DSSP, 8-state):
--PPPPPP---PPPPPP----S-------HHHHHHHHHHHHHHHHHHHHHHT--SS-S-HHHHHHHHHHHHHHHHTTTTTT--HHHHHHHHHHHHHSHHHHHHHHHHHHHHHHHHHHHHTTS-HHHHHHHHHHHS-HHHHHHHIIIIITPPPTTS--S-SSHHHHHHHTTS--TTS----TTTT-----

=== Feature glossary ===
Annotated list of the representations used here:

Nearest PDB structures. The Foldseek neighbor list gives the closest experimentally determined structures in the PDB, ranked by structural alignment. TM-score near 1 means near-identical fold; near 0.3 means only rough topology match. This is how one finds what a novel AlphaFold prediction most resembles in the solved-structure universe.

Foldseek 3Di. Foldseek's 3Di representation compresses backbone geometry into a per-residue letter drawn from a learned twenty-state alphabet. It captures the tertiary interaction pattern around each residue — which residues are packed against it in space, regardless of where they are in sequence.

Radius of gyration, Cα contacts, bounding box. Radius of gyration (Rg) is the root-mean-square distance of Cα atoms from their centroid — a single number for overall size and compactness. A globular domain of N residues has Rg ≈ 2.2·N^0.38 Å; an extended or disordered chain has a much larger Rg. The Cα contact count is the number of residue pairs whose Cα atoms are within 8 Å and are more than four positions apart in sequence — a standard proxy for tertiary packing density. The bounding box is the smallest axis-aligned box enclosing all Cα atoms.

InterPro / GO / CATH / organism. The annotation block draws on four external resources. InterPro: which protein families and domains the sequence belongs to. GO: standardized terms for what the protein does, what process it participates in, and where in the cell it acts. CATH: which structural fold it has in the CATH hierarchy. Organism: the species of origin.

mmCIF coordinates. The mmCIF block holds the 3D Cartesian coordinates of each backbone atom (N, Cα, C, O) in ångströms. mmCIF is the PDB's canonical archive format — a tagged-loop text representation of the atomic model.

pLDDT. pLDDT is the predicted lDDT-Cα score: AlphaFold's confidence that the local environment of each residue (all inter-atomic distances within 15 Å) is correctly placed. It is a per-residue number between 0 and 100, with higher meaning more reliable.

Backbone torsions (φ/ψ). φ (phi) and ψ (psi) are the two rotatable backbone dihedrals per residue: φ is the C(i-1)–N–Cα–C torsion, ψ is the N–Cα–C–N(i+1) torsion, both in degrees on (−180°, 180°]. α-helical residues cluster near (−60°, −45°); β-strand residues near (−120°, +130°). A Ramachandran plot is simply a scatter of (φ, ψ) for every residue.

B-factor. For experimental (PDB) structures, the B-factor (temperature factor) quantifies the positional spread of each atom in the crystal — a combination of thermal vibration and static disorder — in units of Å². High B-factors mark flexible loops or poorly resolved regions; low B-factors mark the rigid, well-ordered core.

Secondary structure (3-state, P-SEA). SS3 is a coarse helix/strand/coil call (letters a/b/c) made by the P-SEA algorithm from inter-Cα distances and dihedrals. It is less detailed than DSSP but needs only Cα positions.

Predicted aligned error. Predicted aligned error is AlphaFold's pairwise confidence. Unlike pLDDT (per-residue), PAE is per-residue-pair and captures whether two parts of the structure are correctly placed relative to each other. Units are ångströms of expected positional error.

Solvent-accessible surface area. Solvent-accessible surface area (SASA) is the area in Å² traced out by the centre of a 1.4 Å probe sphere (a water molecule) rolled over the protein's van der Waals surface (Shrake–Rupley / Lee–Richards construction). Buried residues have near-zero SASA; fully exposed residues can exceed 200 Å². The total SASA scales roughly with the number of surface residues.

Secondary structure (8-state, DSSP). The SS8 string is DSSP's per-residue secondary-structure call. α-helix (H) means an i→i+4 H-bond ladder; β-strand (E) means the residue participates in a β-sheet; 3₁₀ (G) and π (I) are tighter and wider helices; T/S are turns/bends; '-' is loop.

Rendered structure images. Structure images are PyMOL renders from six orthogonal camera directions. Cartoon representation draws helices as coils and strands as arrows; sticks shows the backbone as bonds; surface shows the solvent-excluded envelope. Rainbow coloring maps sequence position to hue (blue→red, N→C); chain coloring assigns a distinct color per polypeptide.

Sequence. The amino-acid sequence is the protein's primary structure: the linear order of residues from the N-terminus to the C-terminus, written in one-letter code. Everything else here — the 3D coordinates, the secondary structure, the domain annotations — is ultimately a consequence of this string.

Contact-map, Ramachandran, and PAE plots. Three diagnostic plots accompany the record. The Cα contact map visualizes the tertiary structure as a 2D adjacency matrix (8 Å cutoff, sequence-local contacts suppressed). The Ramachandran plot shows the distribution of backbone (φ, ψ) torsions, with points in the α and β basins reflecting secondary structure content. The PAE plot shows AlphaFold's inter-residue confidence as a color matrix.